Protein AF-0000000076550166 (afdb_homodimer)

InterPro domains:
  IPR023393 START-like domain superfamily [G3DSA:3.30.530.20] (4-178)

Foldseek 3Di:
DKDKDKDKDWDLDALQVVQLCVQAVVCVQVVDDVQFVKDWPDKDADDPDDDPPPCVVCPGRGRAAFIKTKMWTHPDGPDPDIWIWMWGWHDDDRSAKIKIWTPDTQFPTKIKMKGKDWDWDADPVRDIGITIMIMIMIMTHHGDDPSNVVVVVVVVVVVVVVVVVVVVVVCVVCVVVDD/DKDKDKDKDWDLDALQVVQLCVQAVVCVQVVDDVQFVKDWDDKDADDDDDDPPPCVVCPGRGRAAFIKTKMWTHPDGPDPDIWIWMWGWHDDDRSAKIKIWTPDTQFPTKIKMKGKDWDWDADPVRDIGITIMIMIMIITHHGDDPSNVVVVVVVVVVVVVVVVVVVVVVCVVCVVVDD

Sequence (358 aa):
MRHTFTTEQWLPYPVHLVFAFFANPENLPHLMPRWQQAHIEQASLTTPTPRPAGTSALRTIAADLGSRITISFRPFPYSPIRIPWEAEITDFVWSDHFTDLQIRGPFAYWLHRHSVQPATRPDNAGRATHGTLLCDEVIYESPLGKLGELARYLFINRQLRNTFAYRQTQASKLLPFIPMRHTFTTEQWLPYPVHLVFAFFANPENLPHLMPRWQQAHIEQASLTTPTPRPAGTSALRTIAADLGSRITISFRPFPYSPIRIPWEAEITDFVWSDHFTDLQIRGPFAYWLHRHSVQPATRPDNAGRATHGTLLCDEVIYESPLGKLGELARYLFINRQLRNTFAYRQTQASKLLPFIP

Secondary structure (DSSP, 8-state):
-EEEEEEEEEESS-HHHHHHHHH-GGGHHHHS-GGG--EEEEEE----SPPPTT-TT-------TT-EEEEEE-SSTT-S--EEEEEEEEEEETTTEEEEEEEESSSSEEEEEEEEEEEEEE-TTS-EEEEEEEEEEEEEE---HHHHHHHHHHHHHHHHHHHHHHHHHHHHHHGGG--/-EEEEEEEEEESS-HHHHHHHHH-GGGHHHHS-GGG--EEEEEE----SPPPTT-TT-------TT-EEEEEE-SSTT-S--EEEEEEEEEEETTTEEEEEEEESSSSEEEEEEEEEEEEEE-TTS-EEEEEEEEEEEEEE---HHHHHHHHHHHHHHHHHHHHHHHHHHHHHHGGG--

Radius of gyration: 27.54 Å; Cα contacts (8 Å, |Δi|>4): 739; chains: 2; bounding box: 39×84×62 Å

Structure (mmCIF, N/CA/C/O backbone):
data_AF-0000000076550166-model_v1
#
loop_
_entity.id
_entity.type
_entity.pdbx_description
1 polymer 'Ligand-binding SRPBCC domain-containing protein'
#
loop_
_atom_site.group_PDB
_atom_site.id
_atom_site.type_symbol
_atom_site.label_atom_id
_atom_site.label_alt_id
_atom_site.label_comp_id
_atom_site.label_asym_id
_atom_site.label_entity_id
_atom_site.label_seq_id
_atom_site.pdbx_PDB_ins_code
_atom_site.Cartn_x
_atom_site.Cartn_y
_atom_site.Cartn_z
_atom_site.occupancy
_atom_site.B_iso_or_equiv
_atom_site.auth_seq_id
_atom_site.auth_comp_id
_atom_site.auth_asym_id
_atom_site.auth_atom_id
_atom_site.pdbx_PDB_model_num
ATOM 1 N N . MET A 1 1 ? -7.383 -14.375 9.117 1 81.12 1 MET A N 1
ATOM 2 C CA . MET A 1 1 ? -8.383 -14.641 8.086 1 81.12 1 MET A CA 1
ATOM 3 C C . MET A 1 1 ? -7.719 -14.891 6.738 1 81.12 1 MET A C 1
ATOM 5 O O . MET A 1 1 ? -6.719 -14.25 6.406 1 81.12 1 MET A O 1
ATOM 9 N N . ARG A 1 2 ? -8.25 -15.969 6 1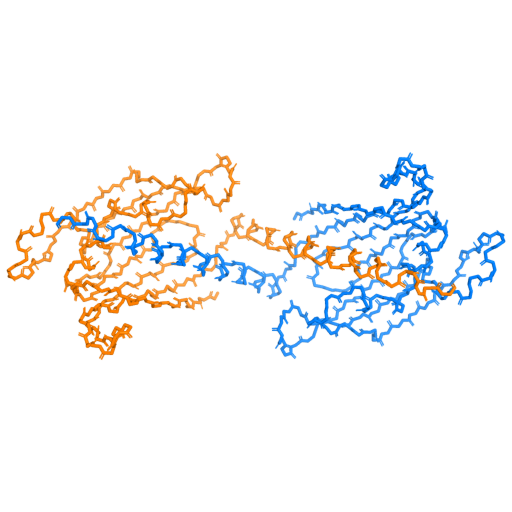 90.5 2 ARG A N 1
ATOM 10 C CA . ARG A 1 2 ? -7.688 -16.281 4.691 1 90.5 2 ARG A CA 1
ATOM 11 C C . ARG A 1 2 ? -8.391 -15.492 3.59 1 90.5 2 ARG A C 1
ATOM 13 O O . ARG A 1 2 ? -9.609 -15.281 3.654 1 90.5 2 ARG A O 1
ATOM 20 N N . HIS A 1 3 ? -7.668 -15.102 2.652 1 92.19 3 HIS A N 1
ATOM 21 C CA . HIS A 1 3 ? -8.156 -14.383 1.48 1 92.19 3 HIS A CA 1
ATOM 22 C C . HIS A 1 3 ? -7.805 -15.117 0.194 1 92.19 3 HIS A C 1
ATOM 24 O O . HIS A 1 3 ? -6.914 -15.977 0.187 1 92.19 3 HIS A O 1
ATOM 30 N N . THR A 1 4 ? -8.57 -14.836 -0.819 1 94.94 4 THR A N 1
ATOM 31 C CA . THR A 1 4 ? -8.297 -15.438 -2.119 1 94.94 4 THR A CA 1
ATOM 32 C C . THR A 1 4 ? -7.996 -14.367 -3.162 1 94.94 4 THR A C 1
ATOM 34 O O . THR A 1 4 ? -8.695 -13.359 -3.24 1 94.94 4 THR A O 1
ATOM 37 N N . PHE A 1 5 ? -6.91 -14.523 -3.859 1 94.69 5 PHE A N 1
ATOM 38 C CA . PHE A 1 5 ? -6.539 -13.703 -5.008 1 94.69 5 PHE A CA 1
ATOM 39 C C . PHE A 1 5 ? -6.543 -14.531 -6.289 1 94.69 5 PHE A C 1
ATOM 41 O O . PHE A 1 5 ? -5.965 -15.617 -6.332 1 94.69 5 PHE A O 1
ATOM 48 N N . THR A 1 6 ? -7.273 -14.078 -7.367 1 96.94 6 THR A N 1
ATOM 49 C CA . THR A 1 6 ? -7.324 -14.805 -8.633 1 96.94 6 THR A CA 1
ATOM 50 C C . THR A 1 6 ? -6.977 -13.875 -9.797 1 96.94 6 THR A C 1
ATOM 52 O O . THR A 1 6 ? -7.316 -12.695 -9.773 1 96.94 6 THR A O 1
ATOM 55 N N . THR A 1 7 ? -6.301 -14.414 -10.797 1 96.06 7 THR A N 1
ATOM 56 C CA . THR A 1 7 ? -6.012 -13.719 -12.047 1 96.06 7 THR A CA 1
ATOM 57 C C . THR A 1 7 ? -5.906 -14.703 -13.203 1 96.06 7 THR A C 1
ATOM 59 O O . THR A 1 7 ? -5.668 -15.891 -12.992 1 96.06 7 THR A O 1
ATOM 62 N N . GLU A 1 8 ? -6.168 -14.172 -14.375 1 97.31 8 GLU A N 1
ATOM 63 C CA . GLU A 1 8 ? -6.109 -15 -15.578 1 97.31 8 GLU A CA 1
ATOM 64 C C . GLU A 1 8 ? -5.336 -14.297 -16.688 1 97.31 8 GLU A C 1
ATOM 66 O O . GLU A 1 8 ? -5.27 -13.07 -16.734 1 97.31 8 GLU A O 1
ATOM 71 N N . GLN A 1 9 ? -4.785 -15.156 -17.516 1 96.62 9 GLN A N 1
ATOM 72 C CA . GLN A 1 9 ? -4.059 -14.672 -18.672 1 96.62 9 GLN A CA 1
ATOM 73 C C . GLN A 1 9 ? -4.238 -15.617 -19.859 1 96.62 9 GLN A C 1
ATOM 75 O O . GLN A 1 9 ? -4.086 -16.828 -19.719 1 96.62 9 GLN A O 1
ATOM 80 N N . TRP A 1 10 ? -4.605 -15.023 -20.984 1 95.5 10 TRP A N 1
ATOM 81 C CA . TRP A 1 10 ? -4.637 -15.805 -22.219 1 95.5 10 TRP A CA 1
ATOM 82 C C . TRP A 1 10 ? -3.305 -15.719 -22.953 1 95.5 10 TRP A C 1
ATOM 84 O O . TRP A 1 10 ? -2.746 -14.625 -23.109 1 95.5 10 TRP A O 1
ATOM 94 N N . LEU A 1 11 ? -2.779 -16.844 -23.328 1 95.25 11 LEU A N 1
ATOM 95 C CA . LEU A 1 11 ? -1.511 -16.953 -24.047 1 95.25 11 LEU A CA 1
ATOM 96 C C . LEU A 1 11 ? -1.686 -17.703 -25.344 1 95.25 11 LEU A C 1
ATOM 98 O O . LEU A 1 11 ? -2.307 -18.766 -25.375 1 95.25 11 LEU A O 1
ATOM 102 N N . PRO A 1 12 ? -1.11 -17.234 -26.453 1 92.81 12 PRO A N 1
ATOM 103 C CA . PRO A 1 12 ? -1.27 -17.875 -27.75 1 92.81 12 PRO A CA 1
ATOM 104 C C . PRO A 1 12 ? -0.313 -19.047 -27.953 1 92.81 12 PRO A C 1
ATOM 106 O O . PRO A 1 12 ? 0.393 -19.094 -28.969 1 92.81 12 PRO A O 1
ATOM 109 N N . TYR A 1 13 ? -0.247 -19.938 -27.031 1 93.12 13 TYR A N 1
ATOM 110 C CA . TYR A 1 13 ? 0.588 -21.141 -27.062 1 93.12 13 TYR A CA 1
ATOM 111 C C . TYR A 1 13 ? -0.188 -22.359 -26.594 1 93.12 13 TYR A C 1
ATOM 113 O O . TYR A 1 13 ? -1.148 -22.234 -25.828 1 93.12 13 TYR A O 1
ATOM 121 N N . PRO A 1 14 ? 0.234 -23.547 -27.031 1 92.56 14 PRO A N 1
ATOM 122 C CA . PRO A 1 14 ? -0.46 -24.766 -26.625 1 92.56 14 PRO A CA 1
ATOM 123 C C . PRO A 1 14 ? -0.374 -25.016 -25.109 1 92.56 14 PRO A C 1
ATOM 125 O O . PRO A 1 14 ? 0.614 -24.641 -24.484 1 92.56 14 PRO A O 1
ATOM 128 N N . VAL A 1 15 ? -1.363 -25.719 -24.562 1 94.25 15 VAL A N 1
ATOM 129 C CA . VAL A 1 15 ? -1.522 -25.969 -23.125 1 94.25 15 VAL A CA 1
ATOM 130 C C . VAL A 1 15 ? -0.27 -26.641 -22.578 1 94.25 15 VAL A C 1
ATOM 132 O O . VAL A 1 15 ? 0.238 -26.266 -21.516 1 94.25 15 VAL A O 1
ATOM 135 N N . HIS A 1 16 ? 0.237 -27.641 -23.344 1 90.38 16 HIS A N 1
ATOM 136 C CA . HIS A 1 16 ? 1.36 -28.406 -22.812 1 90.38 16 HIS A CA 1
ATOM 137 C C . HIS A 1 16 ? 2.609 -27.547 -22.688 1 90.38 16 HIS A C 1
ATOM 139 O O . HIS A 1 16 ? 3.4 -27.734 -21.766 1 90.38 16 HIS A O 1
ATOM 145 N N . LEU A 1 17 ? 2.787 -26.578 -23.531 1 89.38 17 LEU A N 1
ATOM 146 C CA . LEU A 1 17 ? 3.955 -25.703 -23.484 1 89.38 17 LEU A CA 1
ATOM 147 C C . LEU A 1 17 ? 3.842 -24.719 -22.328 1 89.38 17 LEU A C 1
ATOM 149 O O . LEU A 1 17 ? 4.812 -24.484 -21.609 1 89.38 17 LEU A O 1
ATOM 153 N N . VAL A 1 18 ? 2.652 -24.141 -22.203 1 93.44 18 VAL A N 1
ATOM 154 C CA . VAL A 1 18 ? 2.426 -23.188 -21.125 1 93.44 18 VAL A CA 1
ATOM 155 C C . VAL A 1 18 ? 2.602 -23.875 -19.781 1 93.44 18 VAL A C 1
ATOM 157 O O . VAL A 1 18 ? 3.273 -23.344 -18.891 1 93.44 18 VAL A O 1
ATOM 160 N N . PHE A 1 19 ? 2.025 -25.031 -19.688 1 93.44 19 PHE A N 1
ATOM 161 C CA . PHE A 1 19 ? 2.125 -25.797 -18.453 1 93.44 19 PHE A CA 1
ATOM 162 C C . PHE A 1 19 ? 3.582 -26.109 -18.125 1 93.44 19 PHE A C 1
ATOM 164 O O . PHE A 1 19 ? 4.027 -25.875 -16.984 1 93.44 19 PHE A O 1
ATOM 171 N N . ALA A 1 20 ? 4.297 -26.578 -19.094 1 90.12 20 ALA A N 1
ATOM 172 C CA . ALA A 1 20 ? 5.691 -26.953 -18.891 1 90.12 20 ALA A CA 1
ATOM 173 C C . ALA A 1 20 ? 6.531 -25.75 -18.484 1 90.12 20 ALA A C 1
ATOM 175 O O . ALA A 1 20 ? 7.434 -25.859 -17.656 1 90.12 20 ALA A O 1
ATOM 176 N N . PHE A 1 21 ? 6.281 -24.656 -19.062 1 91.94 21 PHE A N 1
ATOM 177 C CA . PHE A 1 21 ? 7.004 -23.422 -18.75 1 91.94 21 PHE A CA 1
ATOM 178 C C . PHE A 1 21 ? 6.855 -23.078 -17.281 1 91.94 21 PHE A C 1
ATOM 180 O O . PHE A 1 21 ? 7.852 -22.844 -16.594 1 91.94 21 PHE A O 1
ATOM 187 N N . PHE A 1 22 ? 5.637 -23.125 -16.766 1 93.62 22 PHE A N 1
ATOM 188 C CA . PHE A 1 22 ? 5.371 -22.703 -15.406 1 93.62 22 PHE A CA 1
ATOM 189 C C . PHE A 1 22 ? 5.754 -23.797 -14.414 1 93.62 22 PHE A C 1
ATOM 191 O O . PHE A 1 22 ? 6.055 -23.516 -13.25 1 93.62 22 PHE A O 1
ATOM 198 N N . ALA A 1 23 ? 5.734 -25.016 -14.875 1 92.12 23 ALA A N 1
ATOM 199 C CA . ALA A 1 23 ? 6.082 -26.141 -14.008 1 92.12 23 ALA A CA 1
ATOM 200 C C . ALA A 1 23 ? 7.594 -26.25 -13.844 1 92.12 23 ALA A C 1
ATOM 202 O O . ALA A 1 23 ? 8.078 -27.016 -13.008 1 92.12 23 ALA A O 1
ATOM 203 N N . ASN A 1 24 ? 8.305 -25.562 -14.648 1 89.44 24 ASN A N 1
ATOM 204 C CA . ASN A 1 24 ? 9.766 -25.547 -14.555 1 89.44 24 ASN A CA 1
ATOM 205 C C . ASN A 1 24 ? 10.25 -24.531 -13.523 1 89.44 24 ASN A C 1
ATOM 207 O O . ASN A 1 24 ? 10.164 -23.328 -13.75 1 89.44 24 ASN A O 1
ATOM 211 N N . PRO A 1 25 ? 10.797 -24.984 -12.383 1 89.94 25 PRO A N 1
ATOM 212 C CA . PRO A 1 25 ? 11.188 -24.062 -11.32 1 89.94 25 PRO A CA 1
ATOM 213 C C . PRO A 1 25 ? 12.305 -23.109 -11.75 1 89.94 25 PRO A C 1
ATOM 215 O O . PRO A 1 25 ? 12.453 -22.031 -11.164 1 89.94 25 PRO A O 1
ATOM 218 N N . GLU A 1 26 ? 13.008 -23.422 -12.773 1 88.06 26 GLU A N 1
ATOM 219 C CA . GLU A 1 26 ? 14.102 -22.578 -13.234 1 88.06 26 GLU A CA 1
ATOM 220 C C . GLU A 1 26 ? 13.578 -21.25 -13.797 1 88.06 26 GLU A C 1
ATOM 222 O O . GLU A 1 26 ? 14.312 -20.266 -13.883 1 88.06 26 GLU A O 1
ATOM 227 N N . ASN A 1 27 ? 12.336 -21.281 -14.18 1 91 27 ASN A N 1
ATOM 228 C CA . ASN A 1 27 ? 11.75 -20.078 -14.766 1 91 27 ASN A CA 1
ATOM 229 C C . ASN A 1 27 ? 11.227 -19.125 -13.695 1 91 27 ASN A C 1
ATOM 231 O O . ASN A 1 27 ? 10.945 -17.953 -13.977 1 91 27 ASN A O 1
ATOM 235 N N . LEU A 1 28 ? 11.133 -19.547 -12.453 1 91 28 LEU A N 1
ATOM 236 C CA . LEU A 1 28 ? 10.5 -18.781 -11.375 1 91 28 LEU A CA 1
ATOM 237 C C . LEU A 1 28 ? 11.211 -17.453 -11.156 1 91 28 LEU A C 1
ATOM 239 O O . LEU A 1 28 ? 10.578 -16.406 -11.133 1 91 28 LEU A O 1
ATOM 243 N N . PRO A 1 29 ? 12.57 -17.422 -11.047 1 90.81 29 PRO A N 1
ATOM 244 C CA . PRO A 1 29 ? 13.234 -16.141 -10.812 1 90.81 29 PRO A CA 1
ATOM 245 C C . PRO A 1 29 ? 12.977 -15.125 -11.922 1 90.81 29 PRO A C 1
ATOM 247 O O . PRO A 1 29 ? 12.891 -13.922 -11.656 1 90.81 29 PRO A O 1
ATOM 250 N N . HIS A 1 30 ? 12.773 -15.617 -13.156 1 91.06 30 HIS A N 1
ATOM 251 C CA . HIS A 1 30 ? 12.57 -14.742 -14.305 1 91.06 30 HIS A CA 1
ATOM 252 C C . HIS A 1 30 ? 11.156 -14.172 -14.312 1 91.06 30 HIS A C 1
ATOM 254 O O . HIS A 1 30 ? 10.883 -13.18 -14.992 1 91.06 30 HIS A O 1
ATOM 260 N N . LEU A 1 31 ? 10.297 -14.82 -13.578 1 93.19 31 LEU A N 1
ATOM 261 C CA . LEU A 1 31 ? 8.891 -14.422 -13.555 1 93.19 31 LEU A CA 1
ATOM 262 C C . LEU A 1 31 ? 8.609 -13.484 -12.383 1 93.19 31 LEU A C 1
ATOM 264 O O . LEU A 1 31 ? 7.496 -12.984 -12.227 1 93.19 31 LEU A O 1
ATOM 268 N N . MET A 1 32 ? 9.594 -13.203 -11.492 1 92.12 32 MET A N 1
ATOM 269 C CA . MET A 1 32 ? 9.484 -12.297 -10.344 1 92.12 32 MET A CA 1
ATOM 270 C C . MET A 1 32 ? 10.148 -10.961 -10.648 1 92.12 32 MET A C 1
ATOM 272 O O . MET A 1 32 ? 11.102 -10.891 -11.422 1 92.12 32 MET A O 1
ATOM 276 N N . PRO A 1 33 ? 9.617 -9.914 -10.055 1 90.38 33 PRO A N 1
ATOM 277 C CA . PRO A 1 33 ? 10.242 -8.617 -10.305 1 90.38 33 PRO A CA 1
ATOM 278 C C . PRO A 1 33 ? 11.742 -8.625 -10.039 1 90.38 33 PRO A C 1
ATOM 280 O O . PRO A 1 33 ? 12.195 -9.203 -9.047 1 90.38 33 PRO A O 1
ATOM 283 N N . ARG A 1 34 ? 12.445 -7.844 -10.898 1 89.44 34 ARG A N 1
ATOM 284 C CA . ARG A 1 34 ? 13.906 -7.867 -10.852 1 89.44 34 ARG A CA 1
ATOM 285 C C . ARG A 1 34 ? 14.422 -7.32 -9.523 1 89.44 34 ARG A C 1
ATOM 287 O O . ARG A 1 34 ? 15.422 -7.805 -8.992 1 89.44 34 ARG A O 1
ATOM 294 N N . TRP A 1 35 ? 13.773 -6.344 -9.039 1 88.94 35 TRP A N 1
ATOM 295 C CA . TRP A 1 35 ? 14.242 -5.707 -7.809 1 88.94 35 TRP A CA 1
ATOM 296 C C . TRP A 1 35 ? 14.203 -6.688 -6.641 1 88.94 35 TRP A C 1
ATOM 298 O O . TRP A 1 35 ? 14.891 -6.492 -5.637 1 88.94 35 TRP A O 1
ATOM 308 N N . GLN A 1 36 ? 13.438 -7.738 -6.695 1 91.75 36 GLN A N 1
ATOM 309 C CA . GLN A 1 36 ? 13.375 -8.734 -5.629 1 91.75 36 GLN A CA 1
ATOM 310 C C . GLN A 1 36 ? 14.609 -9.625 -5.629 1 91.75 36 GLN A C 1
ATOM 312 O O . GLN A 1 36 ? 14.914 -10.281 -4.629 1 91.75 36 GLN A O 1
ATOM 317 N N . GLN A 1 37 ? 15.32 -9.742 -6.812 1 93.75 37 GLN A N 1
ATOM 318 C CA . GLN A 1 37 ? 16.547 -10.531 -6.941 1 93.75 37 GLN A CA 1
ATOM 319 C C . GLN A 1 37 ? 16.344 -11.953 -6.43 1 93.75 37 GLN A C 1
ATOM 321 O O . GLN A 1 37 ? 17.125 -12.438 -5.605 1 93.75 37 GLN A O 1
ATOM 326 N N . ALA A 1 38 ? 15.305 -12.617 -6.898 1 94 38 ALA A N 1
ATOM 327 C CA . ALA A 1 38 ? 14.984 -13.977 -6.465 1 94 38 ALA A CA 1
ATOM 328 C C . ALA A 1 38 ? 16.062 -14.961 -6.902 1 94 38 ALA A C 1
ATOM 330 O O . ALA A 1 38 ? 16.578 -14.875 -8.016 1 94 38 ALA A O 1
ATOM 331 N N . HIS A 1 39 ? 16.406 -15.852 -6.027 1 94.56 39 HIS A N 1
ATOM 332 C CA . HIS A 1 39 ? 17.406 -16.891 -6.246 1 94.56 39 HIS A CA 1
ATOM 333 C C . HIS A 1 39 ? 16.922 -18.25 -5.727 1 94.56 39 HIS A C 1
ATOM 335 O O . HIS A 1 39 ? 16.344 -18.328 -4.641 1 94.56 39 HIS A O 1
ATOM 341 N N . ILE A 1 40 ? 17.125 -19.281 -6.539 1 94.38 40 ILE A N 1
ATOM 342 C CA . ILE A 1 40 ? 16.812 -20.625 -6.062 1 94.38 40 ILE A CA 1
ATOM 343 C C . ILE A 1 40 ? 17.922 -21.109 -5.137 1 94.38 40 ILE A C 1
ATOM 345 O O . ILE A 1 40 ? 19.078 -21.266 -5.562 1 94.38 40 ILE A O 1
ATOM 349 N N . GLU A 1 41 ? 17.625 -21.312 -3.961 1 94.81 41 GLU A N 1
ATOM 350 C CA . GLU A 1 41 ? 18.609 -21.734 -2.975 1 94.81 41 GLU A CA 1
ATOM 351 C C . GLU A 1 41 ? 18.734 -23.266 -2.949 1 94.81 41 GLU A C 1
ATOM 353 O O . GLU A 1 41 ? 19.844 -23.797 -2.846 1 94.81 41 GLU A O 1
ATOM 358 N N . GLN A 1 42 ? 17.625 -23.859 -2.957 1 92.69 42 GLN A N 1
ATOM 359 C CA . GLN A 1 42 ? 17.562 -25.312 -2.92 1 92.69 42 GLN A CA 1
ATOM 360 C C . GLN A 1 42 ? 16.375 -25.828 -3.721 1 92.69 42 GLN A C 1
ATOM 362 O O . GLN A 1 42 ? 15.305 -25.219 -3.725 1 92.69 42 GLN A O 1
ATOM 367 N N . ALA A 1 43 ? 16.594 -26.984 -4.422 1 91.44 43 ALA A N 1
ATOM 368 C CA . ALA A 1 43 ? 15.508 -27.641 -5.152 1 91.44 43 ALA A CA 1
ATOM 369 C C . ALA A 1 43 ? 15.625 -29.172 -5.039 1 91.44 43 ALA A C 1
ATOM 371 O O . ALA A 1 43 ? 16.688 -29.734 -5.328 1 91.44 43 ALA A O 1
ATOM 372 N N . SER A 1 44 ? 14.633 -29.719 -4.488 1 91.38 44 SER A N 1
ATOM 373 C CA . SER A 1 44 ? 14.453 -31.156 -4.504 1 91.38 44 SER A CA 1
ATOM 374 C C . SER A 1 44 ? 13.328 -31.562 -5.441 1 91.38 44 SER A C 1
ATOM 376 O O . SER A 1 44 ? 12.148 -31.422 -5.109 1 91.38 44 SER A O 1
ATOM 378 N N . LEU A 1 45 ? 13.742 -32.094 -6.574 1 88.62 45 LEU A N 1
ATOM 379 C CA . LEU A 1 45 ? 12.758 -32.344 -7.617 1 88.62 45 LEU A CA 1
ATOM 380 C C . LEU A 1 45 ? 12.383 -33.812 -7.664 1 88.62 45 LEU A C 1
ATOM 382 O O . LEU A 1 45 ? 13.25 -34.688 -7.535 1 88.62 45 LEU A O 1
ATOM 386 N N . THR A 1 46 ? 11.125 -34.031 -7.68 1 84 46 THR A N 1
ATOM 387 C CA . THR A 1 46 ? 10.578 -35.375 -7.898 1 84 46 THR A CA 1
ATOM 388 C C . THR A 1 46 ? 9.734 -35.406 -9.172 1 84 46 THR A C 1
ATOM 390 O O . THR A 1 46 ? 9.141 -34.406 -9.562 1 84 46 THR A O 1
ATOM 393 N N . THR A 1 47 ? 9.812 -36.469 -9.914 1 78.75 47 THR A N 1
ATOM 394 C CA . THR A 1 47 ? 9.047 -36.562 -11.141 1 78.75 47 THR A CA 1
ATOM 395 C C . THR A 1 47 ? 8.242 -37.875 -11.172 1 78.75 47 THR A C 1
ATOM 397 O O . THR A 1 47 ? 8.43 -38.719 -12.055 1 78.75 47 THR A O 1
ATOM 400 N N . PRO A 1 48 ? 7.281 -38 -10.32 1 72.5 48 PRO A N 1
ATOM 401 C CA . PRO A 1 48 ? 6.559 -39.25 -10.234 1 72.5 48 PRO A CA 1
ATOM 402 C C . PRO A 1 48 ? 5.453 -39.375 -11.281 1 72.5 48 PRO A C 1
ATOM 404 O O . PRO A 1 48 ? 4.996 -40.5 -11.57 1 72.5 48 PRO A O 1
ATOM 407 N N . THR A 1 49 ? 4.906 -38.312 -11.734 1 75.31 49 THR A N 1
ATOM 408 C CA . THR A 1 49 ? 3.758 -38.344 -12.633 1 75.31 49 THR A CA 1
ATOM 409 C C . THR A 1 49 ? 4.203 -38.625 -14.07 1 75.31 49 THR A C 1
ATOM 411 O O . THR A 1 49 ? 5.062 -37.938 -14.602 1 75.31 49 THR A O 1
ATOM 414 N N . PRO A 1 50 ? 3.715 -39.719 -14.602 1 74.06 50 PRO A N 1
ATOM 415 C CA . PRO A 1 50 ? 4.098 -40.031 -15.977 1 74.06 50 PRO A CA 1
ATOM 416 C C . PRO A 1 50 ? 3.691 -38.938 -16.953 1 74.06 50 PRO A C 1
ATOM 418 O O . PRO A 1 50 ? 2.615 -38.344 -16.828 1 74.06 50 PRO A O 1
ATOM 421 N N . ARG A 1 51 ? 4.609 -38.562 -17.812 1 73.06 51 ARG A N 1
ATOM 422 C CA . ARG A 1 51 ? 4.324 -37.562 -18.828 1 73.06 51 ARG A CA 1
ATOM 423 C C . ARG A 1 51 ? 3.375 -38.125 -19.891 1 73.06 51 ARG A C 1
ATOM 425 O O . ARG A 1 51 ? 3.449 -39.312 -20.234 1 73.06 51 ARG A O 1
ATOM 432 N N . PRO A 1 52 ? 2.369 -37.25 -20.234 1 69.31 52 PRO A N 1
ATOM 433 C CA . PRO A 1 52 ? 1.493 -37.75 -21.297 1 69.31 52 PRO A CA 1
ATOM 434 C C . PRO A 1 52 ? 2.264 -38.156 -22.547 1 69.31 52 PRO A C 1
ATOM 436 O O . PRO A 1 52 ? 3.338 -37.625 -22.828 1 69.31 52 PRO A O 1
ATOM 439 N N . ALA A 1 53 ? 1.772 -39.25 -23.172 1 63.81 53 ALA A N 1
ATOM 440 C CA . ALA A 1 53 ? 2.361 -39.75 -24.406 1 63.81 53 ALA A CA 1
ATOM 441 C C . ALA A 1 53 ? 2.518 -38.656 -25.453 1 63.81 53 ALA A C 1
ATOM 443 O O . ALA A 1 53 ? 1.639 -37.781 -25.594 1 63.81 53 ALA A O 1
ATOM 444 N N . GLY A 1 54 ? 3.621 -38.5 -26.141 1 58.69 54 GLY A N 1
ATOM 445 C CA . GLY A 1 54 ? 3.826 -37.531 -27.219 1 58.69 54 GLY A CA 1
ATOM 446 C C . GLY A 1 54 ? 4.516 -36.281 -26.766 1 58.69 54 GLY A C 1
ATOM 447 O O . GLY A 1 54 ? 4.719 -35.344 -27.562 1 58.69 54 GLY A O 1
ATOM 448 N N . THR A 1 55 ? 4.676 -36.156 -25.469 1 59.75 55 THR A N 1
ATOM 449 C CA . THR A 1 55 ? 5.281 -34.906 -24.984 1 59.75 55 THR A CA 1
ATOM 450 C C . THR A 1 55 ? 6.754 -35.125 -24.656 1 59.75 55 THR A C 1
ATOM 452 O O . THR A 1 55 ? 7.352 -34.344 -23.922 1 59.75 55 THR A O 1
ATOM 455 N N . SER A 1 56 ? 7.293 -36.344 -24.953 1 54.34 56 SER A N 1
ATOM 456 C CA . SER A 1 56 ? 8.672 -36.719 -24.672 1 54.34 56 SER A CA 1
ATOM 457 C C . SER A 1 56 ? 9.656 -35.656 -25.094 1 54.34 56 SER A C 1
ATOM 459 O O . SER A 1 56 ? 10.766 -35.562 -24.578 1 54.34 56 SER A O 1
ATOM 461 N N . ALA A 1 57 ? 9.289 -35.031 -26.047 1 50.69 57 ALA A N 1
ATOM 462 C CA . ALA A 1 57 ? 10.203 -34.031 -26.625 1 50.69 57 ALA A CA 1
ATOM 463 C C . ALA A 1 57 ? 10.445 -32.875 -25.656 1 50.69 57 ALA A C 1
ATOM 465 O O . ALA A 1 57 ? 11.352 -32.062 -25.859 1 50.69 57 ALA A O 1
ATOM 466 N N . LEU A 1 58 ? 9.547 -32.844 -24.609 1 54.91 58 LEU A N 1
ATOM 467 C CA . LEU A 1 58 ? 9.711 -31.703 -23.719 1 54.91 58 LEU A CA 1
ATOM 468 C C . LEU A 1 58 ? 10.719 -32.031 -22.625 1 54.91 58 LEU A C 1
ATOM 470 O O . LEU A 1 58 ? 10.461 -32.844 -21.75 1 54.91 58 LEU A O 1
ATOM 474 N N . ARG A 1 59 ? 12.047 -32.062 -22.938 1 54.81 59 ARG A N 1
ATOM 475 C CA . ARG A 1 59 ? 13.156 -32.25 -22.016 1 54.81 59 ARG A CA 1
ATOM 476 C C . ARG A 1 59 ? 13.117 -31.219 -20.891 1 54.81 59 ARG A C 1
ATOM 478 O O . ARG A 1 59 ? 14.164 -30.781 -20.422 1 54.81 59 ARG A O 1
ATOM 485 N N . THR A 1 60 ? 11.773 -30.875 -20.484 1 61.75 60 THR A N 1
ATOM 486 C CA . THR A 1 60 ? 11.766 -29.766 -19.531 1 61.75 60 THR A CA 1
ATOM 487 C C . THR A 1 60 ? 11.68 -30.297 -18.094 1 61.75 60 THR A C 1
ATOM 489 O O . THR A 1 60 ? 10.93 -31.25 -17.828 1 61.75 60 THR A O 1
ATOM 492 N N . ILE A 1 61 ? 12.617 -29.844 -17.281 1 71.31 61 ILE A N 1
ATOM 493 C CA . ILE A 1 61 ? 12.555 -30.109 -15.852 1 71.31 61 ILE A CA 1
ATOM 494 C C . ILE A 1 61 ? 11.258 -29.531 -15.281 1 71.31 61 ILE A C 1
ATOM 496 O O . ILE A 1 61 ? 10.914 -28.375 -15.562 1 71.31 61 ILE A O 1
ATOM 500 N N . ALA A 1 62 ? 10.336 -30.484 -14.852 1 75.5 62 ALA A N 1
ATOM 501 C CA . ALA A 1 62 ? 9.125 -30.062 -14.164 1 75.5 62 ALA A CA 1
ATOM 502 C C . ALA A 1 62 ? 9.148 -30.469 -12.695 1 75.5 62 ALA A C 1
ATOM 504 O O . ALA A 1 62 ? 9.602 -31.562 -12.359 1 75.5 62 ALA A O 1
ATOM 505 N N . ALA A 1 63 ? 8.797 -29.484 -11.867 1 80.56 63 ALA A N 1
ATOM 506 C CA . ALA A 1 63 ? 8.586 -29.828 -10.461 1 80.56 63 ALA A CA 1
ATOM 507 C C . ALA A 1 63 ? 7.23 -30.5 -10.258 1 80.56 63 ALA A C 1
ATOM 509 O O . ALA A 1 63 ? 6.195 -29.828 -10.273 1 80.56 63 ALA A O 1
ATOM 510 N N . ASP A 1 64 ? 7.383 -31.797 -10.133 1 88.12 64 ASP A N 1
ATOM 511 C CA . ASP A 1 64 ? 6.168 -32.594 -10.016 1 88.12 64 ASP A CA 1
ATOM 512 C C . ASP A 1 64 ? 5.781 -32.812 -8.555 1 88.12 64 ASP A C 1
ATOM 514 O O . ASP A 1 64 ? 6.328 -32.156 -7.668 1 88.12 64 ASP A O 1
ATOM 518 N N . LEU A 1 65 ? 4.758 -33.594 -8.312 1 89.75 65 LEU A N 1
ATOM 519 C CA . LEU A 1 65 ? 4.219 -33.875 -6.988 1 89.75 65 LEU A CA 1
ATOM 520 C C . LEU A 1 65 ? 5.336 -34.219 -6.012 1 89.75 65 LEU A C 1
ATOM 522 O O . LEU A 1 65 ? 6.199 -35.031 -6.32 1 89.75 65 LEU A O 1
ATOM 526 N N . GLY A 1 66 ? 5.355 -33.469 -4.93 1 91.81 66 GLY A N 1
ATOM 527 C CA . GLY A 1 66 ? 6.316 -33.781 -3.883 1 91.81 66 GLY A CA 1
ATOM 528 C C . GLY A 1 66 ? 7.598 -32.969 -3.994 1 91.81 66 GLY A C 1
ATOM 529 O O . GLY A 1 66 ? 8.422 -32.969 -3.078 1 91.81 66 GLY A O 1
ATOM 530 N N . SER A 1 67 ? 7.816 -32.281 -5.141 1 93.38 67 SER A N 1
ATOM 531 C CA . SER A 1 67 ? 8.984 -31.438 -5.297 1 93.38 67 SER A CA 1
ATOM 532 C C . SER A 1 67 ? 8.961 -30.281 -4.305 1 93.38 67 SER A C 1
ATOM 534 O O . SER A 1 67 ? 7.887 -29.766 -3.975 1 93.38 67 SER A O 1
ATOM 536 N N . ARG A 1 68 ? 10.156 -29.953 -3.793 1 94.88 68 ARG A N 1
ATOM 537 C CA . ARG A 1 68 ? 10.328 -28.812 -2.895 1 94.88 68 ARG A CA 1
ATOM 538 C C . ARG A 1 68 ? 11.344 -27.812 -3.451 1 94.88 68 ARG A C 1
ATOM 540 O O . ARG A 1 68 ? 12.391 -28.219 -3.961 1 94.88 68 ARG A O 1
ATOM 547 N N . ILE A 1 69 ? 10.945 -26.578 -3.424 1 95.06 69 ILE A N 1
ATOM 548 C CA . ILE A 1 69 ? 11.82 -25.516 -3.914 1 95.06 69 ILE A CA 1
ATOM 549 C C . ILE A 1 69 ? 11.945 -24.422 -2.855 1 95.06 69 ILE A C 1
ATOM 551 O O . ILE A 1 69 ? 10.945 -24 -2.262 1 95.06 69 ILE A O 1
ATOM 555 N N . THR A 1 70 ? 13.141 -24.031 -2.549 1 96 70 THR A N 1
ATOM 556 C CA . THR A 1 70 ? 13.422 -22.906 -1.661 1 96 70 THR A CA 1
ATOM 557 C C . THR A 1 70 ? 14.07 -21.766 -2.43 1 96 70 THR A C 1
ATOM 559 O O . THR A 1 70 ? 15.125 -21.938 -3.043 1 96 70 THR A O 1
ATOM 562 N N . ILE A 1 71 ? 13.406 -20.656 -2.41 1 95.69 71 ILE A N 1
ATOM 563 C CA . ILE A 1 71 ? 13.992 -19.469 -3.014 1 95.69 71 ILE A CA 1
ATOM 564 C C . ILE A 1 71 ? 14.25 -18.422 -1.938 1 95.69 71 ILE A C 1
ATOM 566 O O . ILE A 1 71 ? 13.742 -18.531 -0.817 1 95.69 71 ILE A O 1
ATOM 570 N N . SER A 1 72 ? 15.086 -17.484 -2.229 1 95.81 72 SER A N 1
ATOM 571 C CA . SER A 1 72 ? 15.234 -16.266 -1.437 1 95.81 72 SER A CA 1
ATOM 572 C C . SER A 1 72 ? 15.008 -15.016 -2.285 1 95.81 72 SER A C 1
ATOM 574 O O . SER A 1 72 ? 15.258 -15.023 -3.492 1 95.81 72 SER A O 1
ATOM 576 N N . PHE A 1 73 ? 14.438 -13.938 -1.646 1 93.5 73 PHE A N 1
ATOM 577 C CA . PHE A 1 73 ? 14.133 -12.719 -2.377 1 93.5 73 PHE A CA 1
ATOM 578 C C . PHE A 1 73 ? 14.164 -11.508 -1.448 1 93.5 73 PHE A C 1
ATOM 580 O O . PHE A 1 73 ? 14.18 -11.656 -0.225 1 93.5 73 PHE A O 1
ATOM 587 N N . ARG A 1 74 ? 14.266 -10.336 -2.066 1 90.06 74 ARG A N 1
ATOM 588 C CA . ARG A 1 74 ? 14.148 -9.086 -1.315 1 90.06 74 ARG A CA 1
ATOM 589 C C . ARG A 1 74 ? 12.695 -8.625 -1.234 1 90.06 74 ARG A C 1
ATOM 591 O O . ARG A 1 74 ? 12.023 -8.508 -2.258 1 90.06 74 ARG A O 1
ATOM 598 N N . PRO A 1 75 ? 12.219 -8.391 -0.015 1 84.75 75 PRO A N 1
ATOM 599 C CA . PRO A 1 75 ? 10.797 -8.062 0.145 1 84.75 75 PRO A CA 1
ATOM 600 C C . PRO A 1 75 ? 10.461 -6.645 -0.318 1 84.75 75 PRO A C 1
ATOM 602 O O . PRO A 1 75 ? 9.297 -6.332 -0.571 1 84.75 75 PRO A O 1
ATOM 605 N N . PHE A 1 76 ? 11.391 -5.719 -0.384 1 80.75 76 PHE A N 1
ATOM 606 C CA . PHE A 1 76 ? 11.234 -4.352 -0.87 1 80.75 76 PHE A CA 1
ATOM 607 C C . PHE A 1 76 ? 12.492 -3.885 -1.597 1 80.75 76 PHE A C 1
ATOM 609 O O . PHE A 1 76 ? 13.555 -4.488 -1.457 1 80.75 76 PHE A O 1
ATOM 616 N N . PRO A 1 77 ? 12.242 -2.863 -2.398 1 82 77 PRO A N 1
ATOM 617 C CA . PRO A 1 77 ? 13.398 -2.4 -3.162 1 82 77 PRO A CA 1
ATOM 618 C C . PRO A 1 77 ? 14.578 -2.016 -2.27 1 82 77 PRO A C 1
ATOM 620 O O . PRO A 1 77 ? 14.398 -1.294 -1.285 1 82 77 PRO A O 1
ATOM 623 N N . TYR A 1 78 ? 15.758 -2.541 -2.504 1 83.81 78 TYR A N 1
ATOM 624 C CA . TYR A 1 78 ? 17.031 -2.234 -1.868 1 83.81 78 TYR A CA 1
ATOM 625 C C . TYR A 1 78 ? 17.078 -2.783 -0.447 1 83.81 78 TYR A C 1
ATOM 627 O O . TYR A 1 78 ? 17.906 -2.357 0.363 1 83.81 78 TYR A O 1
ATOM 635 N N . SER A 1 79 ? 16.219 -3.607 -0.13 1 85.25 79 SER A N 1
ATOM 636 C CA . SER A 1 79 ? 16.266 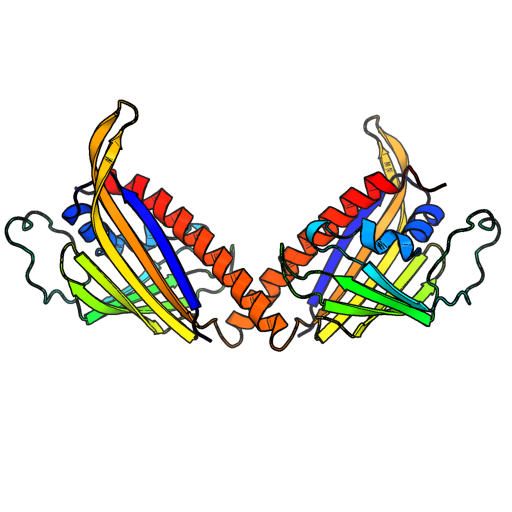-4.266 1.171 1 85.25 79 SER A CA 1
ATOM 637 C C . SER A 1 79 ? 17.609 -4.98 1.376 1 85.25 79 SER A C 1
ATOM 639 O O . SER A 1 79 ? 18.062 -5.703 0.494 1 85.25 79 SER A O 1
ATOM 641 N N . PRO A 1 80 ? 18.172 -4.707 2.57 1 87.31 80 PRO A N 1
ATOM 642 C CA . PRO A 1 80 ? 19.422 -5.41 2.859 1 87.31 80 PRO A CA 1
ATOM 643 C C . PRO A 1 80 ? 19.203 -6.875 3.236 1 87.31 80 PRO A C 1
ATOM 645 O O . PRO A 1 80 ? 20.156 -7.66 3.244 1 87.31 80 PRO A O 1
ATOM 648 N N . ILE A 1 81 ? 18.031 -7.211 3.582 1 87.38 81 ILE A N 1
ATOM 649 C CA . ILE A 1 81 ? 17.734 -8.57 4.031 1 87.38 81 ILE A CA 1
ATOM 650 C C . ILE A 1 81 ? 17 -9.336 2.939 1 87.38 81 ILE A C 1
ATOM 652 O O . ILE A 1 81 ? 16.25 -8.734 2.162 1 87.38 81 ILE A O 1
ATOM 656 N N . ARG A 1 82 ? 17.25 -10.633 2.869 1 91.75 82 ARG A N 1
ATOM 657 C CA . ARG A 1 82 ? 16.516 -11.547 2 1 91.75 82 ARG A CA 1
ATOM 658 C C . ARG A 1 82 ? 15.602 -12.461 2.811 1 91.75 82 ARG A C 1
ATOM 660 O O . ARG A 1 82 ? 15.945 -12.852 3.932 1 91.75 82 ARG A O 1
ATOM 667 N N . ILE A 1 83 ? 14.477 -12.82 2.277 1 91.56 83 ILE A N 1
ATOM 668 C CA . ILE A 1 83 ? 13.523 -13.68 2.957 1 91.56 83 ILE A CA 1
ATOM 669 C C . ILE A 1 83 ? 13.453 -15.039 2.252 1 91.56 83 ILE A C 1
ATOM 671 O O . ILE A 1 83 ? 13.25 -15.102 1.037 1 91.56 83 ILE A O 1
ATOM 675 N N . PRO A 1 84 ? 13.711 -16.031 3.033 1 94.44 84 PRO A N 1
ATOM 676 C CA . PRO A 1 84 ? 13.531 -17.359 2.443 1 94.44 84 PRO A CA 1
ATOM 677 C C . PRO A 1 84 ? 12.062 -17.719 2.244 1 94.44 84 PRO A C 1
ATOM 679 O O . PRO A 1 84 ? 11.211 -17.359 3.061 1 94.44 84 PRO A O 1
ATOM 682 N N . TRP A 1 85 ? 11.727 -18.453 1.193 1 95.31 85 TRP A N 1
ATOM 683 C CA . TRP A 1 85 ? 10.398 -18.953 0.865 1 95.31 85 TRP A CA 1
ATOM 684 C C . TRP A 1 85 ? 10.461 -20.391 0.344 1 95.31 85 TRP A C 1
ATOM 686 O O . TRP A 1 85 ? 10.969 -20.625 -0.753 1 95.31 85 TRP A O 1
ATOM 696 N N . GLU A 1 86 ? 9.969 -21.281 1.109 1 97.06 86 GLU A N 1
ATOM 697 C CA . GLU A 1 86 ? 9.961 -22.703 0.756 1 97.06 86 GLU A CA 1
ATOM 698 C C . GLU A 1 86 ? 8.547 -23.172 0.427 1 97.06 86 GLU A C 1
ATOM 700 O O . GLU A 1 86 ? 7.613 -22.953 1.202 1 97.06 86 GLU A O 1
ATOM 705 N N . ALA A 1 87 ? 8.422 -23.828 -0.72 1 96.94 87 ALA A N 1
ATOM 706 C CA . ALA A 1 87 ? 7.129 -24.359 -1.136 1 96.94 87 ALA A CA 1
ATOM 707 C C . ALA A 1 87 ? 7.246 -25.812 -1.581 1 96.94 87 ALA A C 1
ATOM 709 O O . ALA A 1 87 ? 8.32 -26.25 -1.998 1 96.94 87 ALA A O 1
ATOM 710 N N . GLU A 1 88 ? 6.184 -26.531 -1.393 1 97.31 88 GLU A N 1
ATOM 711 C CA . GLU A 1 88 ? 6.059 -27.906 -1.857 1 97.31 88 GLU A CA 1
ATOM 712 C C . GLU A 1 88 ? 4.918 -28.047 -2.859 1 97.31 88 GLU A C 1
ATOM 714 O O . GLU A 1 88 ? 3.84 -27.469 -2.666 1 97.31 88 GLU A O 1
ATOM 719 N N . ILE A 1 89 ? 5.211 -28.781 -3.957 1 96.69 89 ILE A N 1
ATOM 720 C CA . ILE A 1 89 ? 4.137 -29.094 -4.895 1 96.69 89 ILE A CA 1
ATOM 721 C C . ILE A 1 89 ? 3.238 -30.172 -4.301 1 96.69 89 ILE A C 1
ATOM 723 O O . ILE A 1 89 ? 3.686 -31.297 -4.062 1 96.69 89 ILE A O 1
ATOM 727 N N . THR A 1 90 ? 1.958 -29.906 -4.094 1 96.81 90 THR A N 1
ATOM 728 C CA . THR A 1 90 ? 1.075 -30.812 -3.369 1 96.81 90 THR A CA 1
ATOM 729 C C . THR A 1 90 ? 0.052 -31.438 -4.312 1 96.81 90 THR A C 1
ATOM 731 O O . THR A 1 90 ? -0.644 -32.406 -3.943 1 96.81 90 THR A O 1
ATOM 734 N N . ASP A 1 91 ? -0.106 -30.953 -5.441 1 95.94 91 ASP A N 1
ATOM 735 C CA . ASP A 1 91 ? -0.984 -31.438 -6.504 1 95.94 91 ASP A CA 1
ATOM 736 C C . ASP A 1 91 ? -0.371 -31.188 -7.879 1 95.94 91 ASP A C 1
ATOM 738 O O . ASP A 1 91 ? 0.25 -30.156 -8.109 1 95.94 91 ASP A O 1
ATOM 742 N N . PHE A 1 92 ? -0.521 -32.219 -8.703 1 94.56 92 PHE A N 1
ATOM 743 C CA . PHE A 1 92 ? 0.106 -32.094 -10.016 1 94.56 92 PHE A CA 1
ATOM 744 C C . PHE A 1 92 ? -0.597 -32.969 -11.031 1 94.56 92 PHE A C 1
ATOM 746 O O . PHE A 1 92 ? -0.639 -34.219 -10.867 1 94.56 92 PHE A O 1
ATOM 753 N N . VAL A 1 93 ? -1.172 -32.438 -12 1 93.31 93 VAL A N 1
ATOM 754 C CA . VAL A 1 93 ? -1.744 -33.125 -13.156 1 93.31 93 VAL A CA 1
ATOM 755 C C . VAL A 1 93 ? -1.231 -32.469 -14.445 1 93.31 93 VAL A C 1
ATOM 757 O O . VAL A 1 93 ? -1.572 -31.328 -14.758 1 93.31 93 VAL A O 1
ATOM 760 N N . TRP A 1 94 ? -0.423 -33.219 -15.211 1 91 94 TRP A N 1
ATOM 761 C CA . TRP A 1 94 ? 0.2 -32.719 -16.422 1 91 94 TRP A CA 1
ATOM 762 C C . TRP A 1 94 ? -0.83 -32.031 -17.312 1 91 94 TRP A C 1
ATOM 764 O O . TRP A 1 94 ? -1.918 -32.562 -17.547 1 91 94 TRP A O 1
ATOM 774 N N . SER A 1 95 ? -0.456 -30.734 -17.781 1 93 95 SER A N 1
ATOM 775 C CA . SER A 1 95 ? -1.226 -29.969 -18.75 1 93 95 SER A CA 1
ATOM 776 C C . SER A 1 95 ? -2.611 -29.625 -18.203 1 93 95 SER A C 1
ATOM 778 O O . SER A 1 95 ? -3.568 -29.5 -18.984 1 93 95 SER A O 1
ATOM 780 N N . ASP A 1 96 ? -2.736 -29.672 -16.969 1 95.56 96 ASP A N 1
ATOM 781 C CA . ASP A 1 96 ? -4.004 -29.297 -16.344 1 95.56 96 ASP A CA 1
ATOM 782 C C . ASP A 1 96 ? -3.783 -28.312 -15.195 1 95.56 96 ASP A C 1
ATOM 784 O O . ASP A 1 96 ? -4.223 -27.156 -15.266 1 95.56 96 ASP A O 1
ATOM 788 N N . HIS A 1 97 ? -3.156 -28.859 -14.109 1 97.44 97 HIS A N 1
ATOM 789 C CA . HIS A 1 97 ? -2.904 -27.953 -13 1 97.44 97 HIS A CA 1
ATOM 790 C C . HIS A 1 97 ? -1.79 -28.469 -12.094 1 97.44 97 HIS A C 1
ATOM 792 O O . HIS A 1 97 ? -1.442 -29.656 -12.156 1 97.44 97 HIS A O 1
ATOM 798 N N . PHE A 1 98 ? -1.185 -27.578 -11.328 1 96.69 98 PHE A N 1
ATOM 799 C CA . PHE A 1 98 ? -0.368 -27.938 -10.172 1 96.69 98 PHE A CA 1
ATOM 800 C C . PHE A 1 98 ? -0.54 -26.906 -9.055 1 96.69 98 PHE A C 1
ATOM 802 O O . PHE A 1 98 ? -0.941 -25.766 -9.312 1 96.69 98 PHE A O 1
ATOM 809 N N . THR A 1 99 ? -0.318 -27.359 -7.812 1 97.88 99 THR A N 1
ATOM 810 C CA . THR A 1 99 ? -0.515 -26.531 -6.629 1 97.88 99 THR A CA 1
ATOM 811 C C . THR A 1 99 ? 0.737 -26.516 -5.758 1 97.88 99 THR A C 1
ATOM 813 O O . THR A 1 99 ? 1.325 -27.578 -5.5 1 97.88 99 THR A O 1
ATOM 816 N N . ASP A 1 100 ? 1.204 -25.359 -5.426 1 97.38 100 ASP A N 1
ATOM 817 C CA . ASP A 1 100 ? 2.309 -25.266 -4.473 1 97.38 100 ASP A CA 1
ATOM 818 C C . ASP A 1 100 ? 1.841 -24.688 -3.141 1 97.38 100 ASP A C 1
ATOM 820 O O . ASP A 1 100 ? 1.02 -23.766 -3.111 1 97.38 100 ASP A O 1
ATOM 824 N N . LEU A 1 101 ? 2.301 -25.312 -2.076 1 98.06 101 LEU A N 1
ATOM 825 C CA . LEU A 1 101 ? 1.998 -24.953 -0.696 1 98.06 101 LEU A CA 1
ATOM 826 C C . LEU A 1 101 ? 3.242 -24.422 0.01 1 98.06 101 LEU A C 1
ATOM 828 O O . LEU A 1 101 ? 4.297 -25.062 -0.027 1 98.06 101 LEU A O 1
ATOM 832 N N . GLN A 1 102 ? 3.055 -23.266 0.556 1 97.62 102 GLN A N 1
ATOM 833 C CA . GLN A 1 102 ? 4.156 -22.734 1.355 1 97.62 102 GLN A CA 1
ATOM 834 C C . GLN A 1 102 ? 4.414 -23.609 2.58 1 97.62 102 GLN A C 1
ATOM 836 O O . GLN A 1 102 ? 3.494 -23.891 3.354 1 97.62 102 GLN A O 1
ATOM 841 N N . ILE A 1 103 ? 5.609 -24.016 2.699 1 96.69 103 ILE A N 1
ATOM 842 C CA . ILE A 1 103 ? 6.043 -24.734 3.887 1 96.69 103 ILE A CA 1
ATOM 843 C C . ILE A 1 103 ? 6.645 -23.766 4.898 1 96.69 103 ILE A C 1
ATOM 845 O O . ILE A 1 103 ? 6.359 -23.844 6.094 1 96.69 103 ILE A O 1
ATOM 849 N N . ARG A 1 104 ? 7.469 -22.906 4.438 1 93.62 104 ARG A N 1
ATOM 850 C CA . ARG A 1 104 ? 8.102 -21.828 5.18 1 93.62 104 ARG A CA 1
ATOM 851 C C . ARG A 1 104 ? 8.203 -20.562 4.328 1 93.62 104 ARG A C 1
ATOM 853 O O . ARG A 1 104 ? 8.562 -20.625 3.148 1 93.62 104 ARG A O 1
ATOM 860 N N . GLY A 1 105 ? 7.801 -19.406 4.961 1 93.44 105 GLY A N 1
ATOM 861 C CA . GLY A 1 105 ? 7.859 -18.188 4.176 1 93.44 105 GLY A CA 1
ATOM 862 C C . GLY A 1 105 ? 7.188 -17 4.859 1 93.44 105 GLY A C 1
ATOM 863 O O . GLY A 1 105 ? 6.941 -17.031 6.066 1 93.44 105 GLY A O 1
ATOM 864 N N . PRO A 1 106 ? 6.984 -15.969 4.105 1 90.44 106 PRO A N 1
ATOM 865 C CA . PRO A 1 106 ? 6.535 -14.703 4.695 1 90.44 106 PRO A CA 1
ATOM 866 C C . PRO A 1 106 ? 5.051 -14.719 5.062 1 90.44 106 PRO A C 1
ATOM 868 O O . PRO A 1 106 ? 4.598 -13.883 5.852 1 90.44 106 PRO A O 1
ATOM 871 N N . PHE A 1 107 ? 4.27 -15.617 4.531 1 93.62 107 PHE A N 1
ATOM 872 C CA . PHE A 1 107 ? 2.834 -15.625 4.789 1 93.62 107 PHE A CA 1
ATOM 873 C C . PHE A 1 107 ? 2.484 -16.656 5.863 1 93.62 107 PHE A C 1
ATOM 875 O O . PHE A 1 107 ? 3.199 -17.641 6.039 1 93.62 107 PHE A O 1
ATOM 882 N N . ALA A 1 108 ? 1.488 -16.328 6.688 1 92.5 108 ALA A N 1
ATOM 883 C CA . ALA A 1 108 ? 1.006 -17.328 7.645 1 92.5 108 ALA A CA 1
ATOM 884 C C . ALA A 1 108 ? 0.461 -18.562 6.93 1 92.5 108 ALA A C 1
ATOM 886 O O . ALA A 1 108 ? 0.526 -19.672 7.457 1 92.5 108 ALA A O 1
ATOM 887 N N . TYR A 1 109 ? -0.077 -18.375 5.734 1 94.81 109 TYR A N 1
ATOM 888 C CA . TYR A 1 109 ? -0.564 -19.422 4.844 1 94.81 109 TYR A CA 1
ATOM 889 C C . TYR A 1 109 ? -0.486 -18.969 3.387 1 94.81 109 TYR A C 1
ATOM 891 O O . TYR A 1 109 ? -0.757 -17.812 3.07 1 94.81 109 TYR A O 1
ATOM 899 N N . TRP A 1 110 ? -0.138 -19.875 2.541 1 96.94 110 TRP A N 1
ATOM 900 C CA . TRP A 1 110 ? -0.054 -19.562 1.117 1 96.94 110 TRP A CA 1
ATOM 901 C C . TRP A 1 110 ? -0.234 -20.828 0.279 1 96.94 110 TRP A C 1
ATOM 903 O O . TRP A 1 110 ? 0.543 -21.781 0.399 1 96.94 110 TRP A O 1
ATOM 913 N N . LEU A 1 111 ? -1.281 -20.844 -0.405 1 98.38 111 LEU A N 1
ATOM 914 C CA . LEU A 1 111 ? -1.595 -21.906 -1.359 1 98.38 111 LEU A CA 1
ATOM 915 C C . LEU A 1 111 ? -1.847 -21.328 -2.748 1 98.38 111 LEU A C 1
ATOM 917 O O . LEU A 1 111 ? -2.717 -20.469 -2.92 1 98.38 111 LEU A O 1
ATOM 921 N N . HIS A 1 112 ? -1.056 -21.75 -3.691 1 98.25 112 HIS A N 1
ATOM 922 C CA . HIS A 1 112 ? -1.133 -21.219 -5.043 1 98.25 112 HIS A CA 1
ATOM 923 C C . HIS A 1 112 ? -1.433 -22.312 -6.059 1 98.25 112 HIS A C 1
ATOM 925 O O . HIS A 1 112 ? -0.626 -23.234 -6.246 1 98.25 112 HIS A O 1
ATOM 931 N N . ARG A 1 113 ? -2.549 -22.219 -6.738 1 98.25 113 ARG A N 1
ATOM 932 C CA . ARG A 1 113 ? -2.93 -23.156 -7.789 1 98.25 113 ARG A CA 1
ATOM 933 C C . ARG A 1 113 ? -2.764 -22.531 -9.172 1 98.25 113 ARG A C 1
ATOM 935 O O . ARG A 1 113 ? -3.293 -21.438 -9.43 1 98.25 113 ARG A O 1
ATOM 942 N N . HIS A 1 114 ? -2.016 -23.156 -9.992 1 97.88 114 HIS A N 1
ATOM 943 C CA . HIS A 1 114 ? -1.88 -22.828 -11.406 1 97.88 114 HIS A CA 1
ATOM 944 C C . HIS A 1 114 ? -2.703 -23.781 -12.273 1 97.88 114 HIS A C 1
ATOM 946 O O . HIS A 1 114 ? -2.547 -25 -12.188 1 97.88 114 HIS A O 1
ATOM 952 N N . SER A 1 115 ? -3.566 -23.266 -13.031 1 98.31 115 SER A N 1
ATOM 953 C CA . SER A 1 115 ? -4.359 -24.109 -13.914 1 98.31 115 SER A CA 1
ATOM 954 C C . SER A 1 115 ? -4.355 -23.594 -15.344 1 98.31 115 SER A C 1
ATOM 956 O O . SER A 1 115 ? -4.328 -22.375 -15.562 1 98.31 115 SER A O 1
ATOM 958 N N . VAL A 1 116 ? -4.355 -24.547 -16.297 1 97.69 116 VAL A N 1
ATOM 959 C CA . VAL A 1 116 ? -4.363 -24.188 -17.719 1 97.69 116 VAL A CA 1
ATOM 960 C C . VAL A 1 116 ? -5.492 -24.938 -18.422 1 97.69 116 VAL A C 1
ATOM 962 O O . VAL A 1 116 ? -5.844 -26.062 -18.047 1 97.69 116 VAL A O 1
ATOM 965 N N . GLN A 1 117 ? -6.086 -24.312 -19.391 1 98.06 117 GLN A N 1
ATOM 966 C CA . GLN A 1 117 ? -7.086 -24.922 -20.25 1 98.06 117 GLN A CA 1
ATOM 967 C C . GLN A 1 117 ? -7.051 -24.328 -21.656 1 98.06 117 GLN A C 1
ATOM 969 O O . GLN A 1 117 ? -6.711 -23.156 -21.828 1 98.06 117 GLN A O 1
ATOM 974 N N . PRO A 1 118 ? -7.371 -25.203 -22.578 1 97 118 PRO A N 1
ATOM 975 C CA . PRO A 1 118 ? -7.453 -24.641 -23.938 1 97 118 PRO A CA 1
ATOM 976 C C . PRO A 1 118 ? -8.516 -23.547 -24.047 1 97 118 PRO A C 1
ATOM 978 O O . PRO A 1 118 ? -9.578 -23.641 -23.438 1 97 118 PRO A O 1
ATOM 981 N N . ALA A 1 119 ? -8.125 -22.484 -24.734 1 96.38 119 ALA A N 1
ATOM 982 C CA . ALA A 1 119 ? -9.07 -21.391 -24.969 1 96.38 119 ALA A CA 1
ATOM 983 C C . ALA A 1 119 ? -8.789 -20.703 -26.297 1 96.38 119 ALA A C 1
ATOM 985 O O . ALA A 1 119 ? -7.656 -20.297 -26.562 1 96.38 119 ALA A O 1
ATOM 986 N N . THR A 1 120 ? -9.781 -20.547 -27.078 1 95.06 120 THR A N 1
ATOM 987 C CA . THR A 1 120 ? -9.656 -19.906 -28.375 1 95.06 120 THR A CA 1
ATOM 988 C C . THR A 1 120 ? -10.133 -18.453 -28.312 1 95.06 120 THR A C 1
ATOM 990 O O . THR A 1 120 ? -11.141 -18.156 -27.656 1 95.06 120 THR A O 1
ATOM 993 N N . ARG A 1 121 ? -9.375 -17.609 -28.922 1 92.5 121 ARG A N 1
ATOM 994 C CA . ARG A 1 121 ? -9.766 -16.203 -29 1 92.5 121 ARG A CA 1
ATOM 995 C C . ARG A 1 121 ? -9.562 -15.656 -30.406 1 92.5 121 ARG A C 1
ATOM 997 O O . ARG A 1 121 ? -8.719 -16.156 -31.156 1 92.5 121 ARG A O 1
ATOM 1004 N N . PRO A 1 122 ? -10.453 -14.672 -30.75 1 88 122 PRO A N 1
ATOM 1005 C CA . PRO A 1 122 ? -10.258 -14.078 -32.062 1 88 122 PRO A CA 1
ATOM 1006 C C . PRO A 1 122 ? -9.031 -13.164 -32.125 1 88 122 PRO A C 1
ATOM 1008 O O . PRO A 1 122 ? -8.703 -12.5 -31.156 1 88 122 PRO A O 1
ATOM 1011 N N . ASP A 1 123 ? -8.289 -13.227 -33.188 1 78.06 123 ASP A N 1
ATOM 1012 C CA . ASP A 1 123 ? -7.188 -12.281 -33.375 1 78.06 123 ASP A CA 1
ATOM 1013 C C . ASP A 1 123 ? -7.691 -10.945 -33.906 1 78.06 123 ASP A C 1
ATOM 1015 O O . ASP A 1 123 ? -8.898 -10.695 -33.938 1 78.06 123 ASP A O 1
ATOM 1019 N N . ASN A 1 124 ? -6.676 -10.031 -34.062 1 75 124 ASN A N 1
ATOM 1020 C CA . ASN A 1 124 ? -7.035 -8.703 -34.531 1 75 124 ASN A CA 1
ATOM 1021 C C . ASN A 1 124 ? -7.793 -8.766 -35.875 1 75 124 ASN A C 1
ATOM 1023 O O . ASN A 1 124 ? -8.547 -7.855 -36.188 1 75 124 ASN A O 1
ATOM 1027 N N . ALA A 1 125 ? -7.586 -9.789 -36.656 1 86.25 125 ALA A N 1
ATOM 1028 C CA . ALA A 1 125 ? -8.211 -9.945 -37.969 1 86.25 125 ALA A CA 1
ATOM 1029 C C . ALA A 1 125 ? -9.5 -10.766 -37.875 1 86.25 125 ALA A C 1
ATOM 1031 O O . ALA A 1 125 ? -10.109 -11.094 -38.875 1 86.25 125 ALA A O 1
ATOM 1032 N N . GLY A 1 126 ? -9.859 -11.141 -36.719 1 81.44 126 GLY A N 1
ATOM 1033 C CA . GLY A 1 126 ? -11.086 -11.891 -36.5 1 81.44 126 GLY A CA 1
ATOM 1034 C C . GLY A 1 126 ? -10.906 -13.391 -36.688 1 81.44 126 GLY A C 1
ATOM 1035 O O . GLY A 1 126 ? -11.875 -14.148 -36.656 1 81.44 126 GLY A O 1
ATOM 1036 N N . ARG A 1 127 ? -9.727 -13.812 -36.906 1 87.44 127 ARG A N 1
ATOM 1037 C CA . ARG A 1 127 ? -9.461 -15.234 -37.062 1 87.44 127 ARG A CA 1
ATOM 1038 C C . ARG A 1 127 ? -9.266 -15.906 -35.688 1 87.44 127 ARG A C 1
ATOM 1040 O O . ARG A 1 127 ? -8.664 -15.328 -34.781 1 87.44 127 ARG A O 1
ATOM 1047 N N . ALA A 1 128 ? -9.773 -17.141 -35.688 1 90.31 128 ALA A N 1
ATOM 1048 C CA . ALA A 1 128 ? -9.695 -17.891 -34.438 1 90.31 128 ALA A CA 1
ATOM 1049 C C . ALA A 1 128 ? -8.266 -18.344 -34.156 1 90.31 128 ALA A C 1
ATOM 1051 O O . ALA A 1 128 ? -7.633 -18.969 -35 1 90.31 128 ALA A O 1
ATOM 1052 N N . THR A 1 129 ? -7.723 -17.922 -33.062 1 91.06 129 THR A N 1
ATOM 1053 C CA . THR A 1 129 ? -6.402 -18.359 -32.625 1 91.06 129 THR A CA 1
ATOM 1054 C C . THR A 1 129 ? -6.512 -19.266 -31.391 1 91.06 129 THR A C 1
ATOM 1056 O O . THR A 1 129 ? -7.121 -18.875 -30.391 1 91.06 129 THR A O 1
ATOM 1059 N N . HIS A 1 130 ? -6 -20.453 -31.594 1 93.44 130 HIS A N 1
ATOM 1060 C CA . HIS A 1 130 ? -5.973 -21.375 -30.469 1 93.44 130 HIS A CA 1
ATOM 1061 C C . HIS A 1 130 ? -4.879 -21 -29.469 1 93.44 130 HIS A C 1
ATOM 1063 O O . HIS A 1 130 ? -3.795 -20.562 -29.875 1 93.44 130 HIS A O 1
ATOM 1069 N N . GLY A 1 131 ? -5.312 -21.062 -28.141 1 95.25 131 GLY A N 1
ATOM 1070 C CA . GLY A 1 131 ? -4.336 -20.75 -27.109 1 95.25 131 GLY A CA 1
ATOM 1071 C C . GLY A 1 131 ? -4.672 -21.359 -25.766 1 95.25 131 GLY A C 1
ATOM 1072 O O . GLY A 1 131 ? -5.316 -22.406 -25.703 1 95.25 131 GLY A O 1
ATOM 1073 N N . THR A 1 132 ? -4.031 -20.812 -24.766 1 96.62 132 THR A N 1
ATOM 1074 C CA . THR A 1 132 ? -4.156 -21.344 -23.422 1 96.62 132 THR A CA 1
ATOM 1075 C C . THR A 1 132 ? -4.637 -20.266 -22.453 1 96.62 132 THR A C 1
ATOM 1077 O O . THR A 1 132 ? -4.137 -19.141 -22.469 1 96.62 132 THR A O 1
ATOM 1080 N N . LEU A 1 133 ? -5.668 -20.594 -21.703 1 97.62 133 LEU A N 1
ATOM 1081 C CA . LEU A 1 133 ? -6.047 -19.766 -20.562 1 97.62 133 LEU A CA 1
ATOM 1082 C C . LEU A 1 133 ? -5.348 -20.234 -19.297 1 97.62 133 LEU A C 1
ATOM 1084 O O . LEU A 1 133 ? -5.559 -21.359 -18.844 1 97.62 133 LEU A O 1
ATOM 1088 N N . LEU A 1 134 ? -4.469 -19.375 -18.828 1 98 134 LEU A N 1
ATOM 1089 C CA . LEU A 1 134 ? -3.779 -19.609 -17.562 1 98 134 LEU A CA 1
ATOM 1090 C C . LEU A 1 134 ? -4.512 -18.938 -16.406 1 98 134 LEU A C 1
ATOM 1092 O O . LEU A 1 134 ? -4.84 -17.75 -16.484 1 98 134 LEU A O 1
ATOM 1096 N N . CYS A 1 135 ? -4.812 -19.703 -15.375 1 97.88 135 CYS A N 1
ATOM 1097 C CA . CYS A 1 135 ? -5.473 -19.172 -14.188 1 97.88 135 CYS A CA 1
ATOM 1098 C C . CYS A 1 135 ? -4.621 -19.406 -12.945 1 97.88 135 CYS A C 1
ATOM 1100 O O . CYS A 1 135 ? -4.184 -20.531 -12.68 1 97.88 135 CYS A O 1
ATOM 1102 N N . ASP A 1 136 ? -4.352 -18.328 -12.234 1 98.12 136 ASP A N 1
ATOM 1103 C CA . ASP A 1 136 ? -3.672 -18.39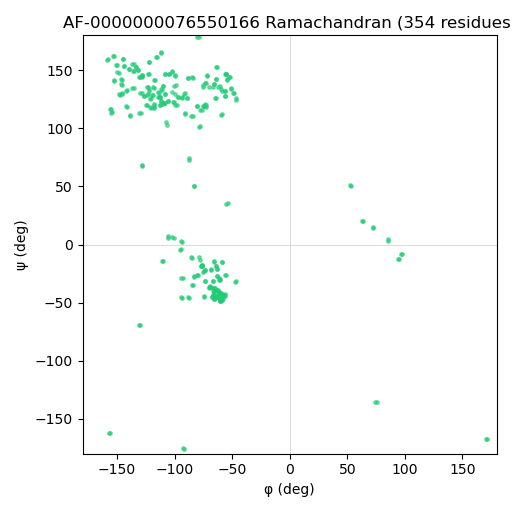1 -10.945 1 98.12 136 ASP A CA 1
ATOM 1104 C C . ASP A 1 136 ? -4.633 -18.078 -9.805 1 98.12 136 ASP A C 1
ATOM 1106 O O . ASP A 1 136 ? -5.301 -17.031 -9.812 1 98.12 136 ASP A O 1
ATOM 1110 N N . GLU A 1 137 ? -4.75 -19.016 -8.906 1 98 137 GLU A N 1
ATOM 1111 C CA . GLU A 1 137 ? -5.527 -18.844 -7.684 1 98 137 GLU A CA 1
ATOM 1112 C C . GLU A 1 137 ? -4.641 -18.953 -6.445 1 98 137 GLU A C 1
ATOM 1114 O O . GLU A 1 137 ? -4.004 -19.984 -6.223 1 98 137 GLU A O 1
ATOM 1119 N N . VAL A 1 138 ? -4.602 -17.875 -5.621 1 97.38 138 VAL A N 1
ATOM 1120 C CA . VAL A 1 138 ? -3.783 -17.844 -4.414 1 97.38 138 VAL A CA 1
ATOM 1121 C C . VAL A 1 138 ? -4.676 -17.688 -3.186 1 97.38 138 VAL A C 1
ATOM 1123 O O . VAL A 1 138 ? -5.445 -16.719 -3.092 1 97.38 138 VAL A O 1
ATOM 1126 N N . ILE A 1 139 ? -4.645 -18.656 -2.311 1 96.62 139 ILE A N 1
ATOM 1127 C CA . ILE A 1 139 ? -5.25 -18.547 -0.989 1 96.62 139 ILE A CA 1
ATOM 1128 C C . ILE A 1 139 ? -4.176 -18.219 0.045 1 96.62 139 ILE A C 1
ATOM 1130 O O . ILE A 1 139 ? -3.191 -18.953 0.184 1 96.62 139 ILE A O 1
ATOM 1134 N N . TYR A 1 140 ? -4.352 -17.047 0.724 1 95 140 TYR A N 1
ATOM 1135 C CA . TYR A 1 140 ? -3.271 -16.641 1.617 1 95 140 TYR A CA 1
ATOM 1136 C C . TYR A 1 140 ? -3.828 -16.062 2.914 1 95 140 TYR A C 1
ATOM 1138 O O . TYR A 1 140 ? -4.996 -15.672 2.979 1 95 140 TYR A O 1
ATOM 1146 N N . GLU A 1 141 ? -3.059 -16.219 3.922 1 92.06 141 GLU A N 1
ATOM 1147 C CA . GLU A 1 141 ? -3.217 -15.516 5.188 1 92.06 141 GLU A CA 1
ATOM 1148 C C . GLU A 1 141 ? -2.047 -14.57 5.445 1 92.06 141 GLU A C 1
ATOM 1150 O O . GLU A 1 141 ? -0.887 -14.945 5.258 1 92.06 141 GLU A O 1
ATOM 1155 N N . SER A 1 142 ? -2.369 -13.297 5.812 1 85.25 142 SER A N 1
ATOM 1156 C CA . SER A 1 142 ? -1.395 -12.219 5.891 1 85.25 142 SER A CA 1
ATOM 1157 C C . SER A 1 142 ? -0.238 -12.578 6.816 1 85.25 142 SER A C 1
ATOM 1159 O O . SER A 1 142 ? -0.411 -13.344 7.762 1 85.25 142 SER A O 1
ATOM 1161 N N . PRO A 1 143 ? 0.945 -11.984 6.336 1 82.25 143 PRO A N 1
ATOM 1162 C CA . PRO A 1 143 ? 2.104 -12.195 7.207 1 82.25 143 PRO A CA 1
ATOM 1163 C C . PRO A 1 143 ? 1.856 -11.734 8.641 1 82.25 143 PRO A C 1
ATOM 1165 O O . PRO A 1 143 ? 1.044 -10.836 8.875 1 82.25 143 PRO A O 1
ATOM 1168 N N . LEU A 1 144 ? 2.465 -12.438 9.477 1 74.38 144 LEU A N 1
ATOM 1169 C CA . LEU A 1 144 ? 2.361 -12.07 10.891 1 74.38 144 LEU A CA 1
ATOM 1170 C C . LEU A 1 144 ? 3.701 -11.57 11.422 1 74.38 144 LEU A C 1
ATOM 1172 O O . LEU A 1 144 ? 4.715 -11.633 10.719 1 74.38 144 LEU A O 1
ATOM 1176 N N . GLY A 1 145 ? 3.697 -10.977 12.5 1 78.56 145 GLY A N 1
ATOM 1177 C CA . GLY A 1 145 ? 4.918 -10.578 13.188 1 78.56 145 GLY A CA 1
ATOM 1178 C C . GLY A 1 145 ? 5.602 -9.383 12.539 1 78.56 145 GLY A C 1
ATOM 1179 O O . GLY A 1 145 ? 4.941 -8.422 12.156 1 78.56 145 GLY A O 1
ATOM 1180 N N . LYS A 1 146 ? 6.867 -9.461 12.406 1 78.75 146 LYS A N 1
ATOM 1181 C CA . LYS A 1 146 ? 7.672 -8.328 11.953 1 78.75 146 LYS A CA 1
ATOM 1182 C C . LYS A 1 146 ? 7.391 -8.016 10.484 1 78.75 146 LYS A C 1
ATOM 1184 O O . LYS A 1 146 ? 7.402 -6.852 10.078 1 78.75 146 LYS A O 1
ATOM 1189 N N . LEU A 1 147 ? 7.164 -9.023 9.703 1 80.31 147 LEU A N 1
ATOM 1190 C CA . LEU A 1 147 ? 6.898 -8.82 8.281 1 80.31 147 LEU A CA 1
ATOM 1191 C C . LEU A 1 147 ? 5.535 -8.164 8.07 1 80.31 147 LEU A C 1
ATOM 1193 O O . LEU A 1 147 ? 5.379 -7.316 7.195 1 80.31 147 LEU A O 1
ATOM 1197 N N . GLY A 1 148 ? 4.637 -8.57 8.898 1 80.56 148 GLY A N 1
ATOM 1198 C CA . GLY A 1 148 ? 3.334 -7.93 8.859 1 80.56 148 GLY A CA 1
ATOM 1199 C C . GLY A 1 148 ? 3.379 -6.465 9.258 1 80.56 148 GLY A C 1
ATOM 1200 O O . GLY A 1 148 ? 2.709 -5.629 8.648 1 80.56 148 GLY A O 1
ATOM 1201 N N . GLU A 1 149 ? 4.18 -6.23 10.234 1 82.38 149 GLU A N 1
ATOM 1202 C CA . GLU A 1 149 ? 4.348 -4.859 10.703 1 82.38 149 GLU A CA 1
ATOM 1203 C C . GLU A 1 149 ? 5.004 -3.992 9.633 1 82.38 149 GLU A C 1
ATOM 1205 O O . GLU A 1 149 ? 4.641 -2.826 9.461 1 82.38 149 GLU A O 1
ATOM 1210 N N . LEU A 1 150 ? 5.887 -4.625 9.008 1 82.06 150 LEU A N 1
ATOM 1211 C CA . LEU A 1 150 ? 6.57 -3.902 7.934 1 82.06 150 LEU A CA 1
ATOM 1212 C C . LEU A 1 150 ? 5.605 -3.58 6.797 1 82.06 150 LEU A C 1
ATOM 1214 O O . LEU A 1 150 ? 5.629 -2.473 6.254 1 82.06 150 LEU A O 1
ATOM 1218 N N . ALA A 1 151 ? 4.816 -4.547 6.453 1 82.19 151 ALA A N 1
ATOM 1219 C CA . ALA A 1 151 ? 3.826 -4.32 5.402 1 82.19 151 ALA A CA 1
ATOM 1220 C C . ALA A 1 151 ? 2.881 -3.184 5.773 1 82.19 151 ALA A C 1
ATOM 1222 O O . ALA A 1 151 ? 2.564 -2.332 4.938 1 82.19 151 ALA A O 1
ATOM 1223 N N . ARG A 1 152 ? 2.461 -3.211 6.957 1 82.94 152 ARG A N 1
ATOM 1224 C CA . ARG A 1 152 ? 1.58 -2.164 7.469 1 82.94 152 ARG A CA 1
ATOM 1225 C C . ARG A 1 152 ? 2.256 -0.799 7.398 1 82.94 152 ARG A C 1
ATOM 1227 O O . ARG A 1 152 ? 1.655 0.174 6.934 1 82.94 152 ARG A O 1
ATOM 1234 N N . TYR A 1 153 ? 3.475 -0.717 7.824 1 84.12 153 TYR A N 1
ATOM 1235 C CA . TYR A 1 153 ? 4.262 0.512 7.812 1 84.12 153 TYR A CA 1
ATOM 1236 C C . TYR A 1 153 ? 4.41 1.054 6.398 1 84.12 153 TYR A C 1
ATOM 1238 O O . TYR A 1 153 ? 4.195 2.244 6.152 1 84.12 153 TYR A O 1
ATOM 1246 N N . LEU A 1 154 ? 4.734 0.157 5.477 1 83.62 154 LEU A N 1
ATOM 1247 C CA . LEU A 1 154 ? 4.961 0.578 4.098 1 83.62 154 LEU A CA 1
ATOM 1248 C C . LEU A 1 154 ? 3.668 1.078 3.465 1 83.62 154 LEU A C 1
ATOM 1250 O O . LEU A 1 154 ? 3.676 2.057 2.715 1 83.62 154 LEU A O 1
ATOM 1254 N N . PHE A 1 155 ? 2.574 0.398 3.824 1 84 155 PHE A N 1
ATOM 1255 C CA . PHE A 1 155 ? 1.276 0.826 3.318 1 84 155 PHE A CA 1
ATOM 1256 C C . PHE A 1 155 ? 0.908 2.201 3.863 1 84 155 PHE A C 1
ATOM 1258 O O . PHE A 1 155 ? 0.516 3.09 3.105 1 84 155 PHE A O 1
ATOM 1265 N N . ILE A 1 156 ? 1.047 2.432 5.094 1 86.5 156 ILE A N 1
ATOM 1266 C CA . ILE A 1 156 ? 0.654 3.68 5.738 1 86.5 156 ILE A CA 1
ATOM 1267 C C . ILE A 1 156 ? 1.54 4.82 5.242 1 86.5 156 ILE A C 1
ATOM 1269 O O . ILE A 1 156 ? 1.048 5.906 4.934 1 86.5 156 ILE A O 1
ATOM 1273 N N . ASN A 1 157 ? 2.834 4.531 5.152 1 87.38 157 ASN A N 1
ATOM 1274 C CA . ASN A 1 157 ? 3.758 5.559 4.68 1 87.38 157 ASN A CA 1
ATOM 1275 C C . ASN A 1 157 ? 3.426 6 3.254 1 87.38 157 ASN A C 1
ATOM 1277 O O . ASN A 1 157 ? 3.477 7.188 2.941 1 87.38 157 ASN A O 1
ATOM 1281 N N . ARG A 1 158 ? 3.113 5.07 2.461 1 86.75 158 ARG A N 1
ATOM 1282 C CA . ARG A 1 158 ? 2.713 5.395 1.096 1 86.75 158 ARG A CA 1
ATOM 1283 C C . ARG A 1 158 ? 1.425 6.211 1.082 1 86.75 158 ARG A C 1
ATOM 1285 O O . ARG A 1 158 ? 1.308 7.184 0.333 1 86.75 158 ARG A O 1
ATOM 1292 N N . GLN A 1 159 ? 0.491 5.797 1.841 1 86.44 159 GLN A N 1
ATOM 1293 C CA . GLN A 1 159 ? -0.775 6.516 1.931 1 86.44 159 GLN A CA 1
ATOM 1294 C C . GLN A 1 159 ? -0.562 7.945 2.416 1 86.44 159 GLN A C 1
ATOM 1296 O O . GLN A 1 159 ? -1.184 8.883 1.906 1 86.44 159 GLN A O 1
ATOM 1301 N N . LEU A 1 160 ? 0.306 8.125 3.41 1 91 160 LEU A N 1
ATOM 1302 C CA . LEU A 1 160 ? 0.605 9.461 3.922 1 91 160 LEU A CA 1
ATOM 1303 C C . LEU A 1 160 ? 1.249 10.328 2.844 1 91 160 LEU A C 1
ATOM 1305 O O . LEU A 1 160 ? 0.89 11.492 2.68 1 91 160 LEU A O 1
ATOM 1309 N N . ARG A 1 161 ? 2.197 9.75 2.133 1 92.12 161 ARG A N 1
ATOM 1310 C CA . ARG A 1 161 ? 2.85 10.484 1.053 1 92.12 161 ARG A CA 1
ATOM 1311 C C . ARG A 1 161 ? 1.833 10.945 0.017 1 92.12 161 ARG A C 1
ATOM 1313 O O . ARG A 1 161 ? 1.861 12.102 -0.411 1 92.12 161 ARG A O 1
ATOM 1320 N N . ASN A 1 162 ? 0.941 10.078 -0.322 1 89.56 162 ASN A N 1
ATOM 1321 C CA . ASN A 1 162 ? -0.079 10.414 -1.309 1 89.56 162 ASN A CA 1
ATOM 1322 C C . ASN A 1 162 ? -1.041 11.477 -0.782 1 89.56 162 ASN A C 1
ATOM 1324 O O . ASN A 1 162 ? -1.394 12.406 -1.5 1 89.56 162 ASN A O 1
ATOM 1328 N N . THR A 1 163 ? -1.479 11.32 0.414 1 90.75 163 THR A N 1
ATOM 1329 C CA . THR A 1 163 ? -2.43 12.242 1.022 1 90.75 163 THR A CA 1
ATOM 1330 C C . THR A 1 163 ? -1.826 13.633 1.152 1 90.75 163 THR A C 1
ATOM 1332 O O . THR A 1 163 ? -2.475 14.633 0.826 1 90.75 163 THR A O 1
ATOM 1335 N N . PHE A 1 164 ? -0.578 13.688 1.603 1 94.06 164 PHE A N 1
ATOM 1336 C CA . PHE A 1 164 ? 0.039 14.992 1.787 1 94.06 164 PHE A CA 1
ATOM 1337 C C . PHE A 1 164 ? 0.4 15.617 0.443 1 94.06 164 PHE A C 1
ATOM 1339 O O . PHE A 1 164 ? 0.356 16.844 0.288 1 94.06 164 PHE A O 1
ATOM 1346 N N . ALA A 1 165 ? 0.729 14.836 -0.568 1 92.88 165 ALA A N 1
ATOM 1347 C CA . ALA A 1 165 ? 0.908 15.375 -1.915 1 92.88 165 ALA A CA 1
ATOM 1348 C C . ALA A 1 165 ? -0.378 16.016 -2.426 1 92.88 165 ALA A C 1
ATOM 1350 O O . ALA A 1 165 ? -0.346 17.094 -3.027 1 92.88 165 ALA A O 1
ATOM 1351 N N . TYR A 1 166 ? -1.422 15.328 -2.199 1 92.44 166 TYR A N 1
ATOM 1352 C CA . TYR A 1 166 ? -2.723 15.883 -2.559 1 92.44 166 TYR A CA 1
ATOM 1353 C C . TYR A 1 166 ? -2.988 17.188 -1.811 1 92.44 166 TYR A C 1
ATOM 1355 O O . TYR A 1 166 ? -3.404 18.172 -2.408 1 92.44 166 TYR A O 1
ATOM 1363 N N . ARG A 1 167 ? -2.766 17.156 -0.535 1 93.44 167 ARG A N 1
ATOM 1364 C CA . ARG A 1 167 ? -2.965 18.328 0.311 1 93.44 167 ARG A CA 1
ATOM 1365 C C . ARG A 1 167 ? -2.146 19.516 -0.19 1 93.44 167 ARG A C 1
ATOM 1367 O O . ARG A 1 167 ? -2.643 20.641 -0.244 1 93.44 167 ARG A O 1
ATOM 1374 N N . GLN A 1 168 ? -0.939 19.25 -0.555 1 94.81 168 GLN A N 1
ATOM 1375 C CA . GLN A 1 168 ? -0.054 20.297 -1.043 1 94.81 168 GLN A CA 1
ATOM 1376 C C . GLN A 1 168 ? -0.557 20.875 -2.365 1 94.81 168 GLN A C 1
ATOM 1378 O O . GLN A 1 168 ? -0.538 22.094 -2.568 1 94.81 168 GLN A O 1
ATOM 1383 N N . THR A 1 169 ? -1.036 20.031 -3.166 1 92.69 169 THR A N 1
ATOM 1384 C CA . THR A 1 169 ? -1.613 20.469 -4.434 1 92.69 169 THR A CA 1
ATOM 1385 C C . THR A 1 169 ? -2.854 21.328 -4.191 1 92.69 169 THR A C 1
ATOM 1387 O O . THR A 1 169 ? -3.004 22.391 -4.793 1 92.69 169 THR A O 1
ATOM 1390 N N . GLN A 1 170 ? -3.691 20.844 -3.318 1 92.94 170 GLN A N 1
ATOM 1391 C CA . GLN A 1 170 ? -4.93 21.562 -3.023 1 92.94 170 GLN A CA 1
ATOM 1392 C C . GLN A 1 170 ? -4.641 22.906 -2.357 1 92.94 170 GLN A C 1
ATOM 1394 O O . GLN A 1 170 ? -5.301 23.891 -2.648 1 92.94 170 GLN A O 1
ATOM 1399 N N . ALA A 1 171 ? -3.689 22.891 -1.456 1 93.31 171 ALA A N 1
ATOM 1400 C CA . ALA A 1 171 ? -3.316 24.141 -0.795 1 93.31 171 ALA A CA 1
ATOM 1401 C C . ALA A 1 171 ? -2.879 25.203 -1.812 1 93.31 171 ALA A C 1
ATOM 1403 O O . ALA A 1 171 ? -3.273 26.359 -1.721 1 93.31 171 ALA A O 1
ATOM 1404 N N . SER A 1 172 ? -2.098 24.797 -2.766 1 92.25 172 SER A N 1
ATOM 1405 C CA . SER A 1 172 ? -1.634 25.703 -3.812 1 92.25 172 SER A CA 1
ATOM 1406 C C . SER A 1 172 ? -2.799 26.234 -4.641 1 92.25 172 SER A C 1
ATOM 1408 O O . SER A 1 172 ? -2.756 27.375 -5.125 1 92.25 172 SER A O 1
ATOM 1410 N N . LYS A 1 173 ? -3.846 25.484 -4.711 1 90.5 173 LYS A N 1
ATOM 1411 C CA . LYS A 1 173 ? -5.008 25.875 -5.508 1 90.5 173 LYS A CA 1
ATOM 1412 C C . LYS A 1 173 ? -5.938 26.797 -4.719 1 90.5 173 LYS A C 1
ATOM 1414 O O . LYS A 1 173 ? -6.574 27.672 -5.289 1 90.5 173 LYS A O 1
ATOM 1419 N N . LEU A 1 174 ? -6.012 26.547 -3.484 1 89.94 174 LEU A N 1
ATOM 1420 C CA . LEU A 1 174 ? -7.043 27.188 -2.676 1 89.94 174 LEU A CA 1
ATOM 1421 C C . LEU A 1 174 ? -6.523 28.469 -2.041 1 89.94 174 LEU A C 1
ATOM 1423 O O . LEU A 1 174 ? -7.285 29.422 -1.82 1 89.94 174 LEU A O 1
ATOM 1427 N N . LEU A 1 175 ? -5.273 28.547 -1.78 1 88.88 175 LEU A N 1
ATOM 1428 C CA . LEU A 1 175 ? -4.699 29.656 -1.03 1 88.88 175 LEU A CA 1
ATOM 1429 C C . LEU A 1 175 ? -4.887 30.984 -1.778 1 88.88 175 LEU A C 1
ATOM 1431 O O . LEU A 1 175 ? -5.156 32 -1.166 1 88.88 175 LEU A O 1
ATOM 1435 N N . PRO A 1 176 ? -4.723 30.906 -3.143 1 81.81 176 PRO A N 1
ATOM 1436 C CA . PRO A 1 176 ? -4.93 32.156 -3.869 1 81.81 176 PRO A CA 1
ATOM 1437 C C . PRO A 1 176 ? -6.328 32.719 -3.662 1 81.81 176 PRO A C 1
ATOM 1439 O O . PRO A 1 176 ? -6.559 33.906 -3.932 1 81.81 176 PRO A O 1
ATOM 1442 N N . PHE A 1 177 ? -7.238 31.984 -3.178 1 73.12 177 PHE A N 1
ATOM 1443 C CA . PHE A 1 177 ? -8.625 32.438 -3.064 1 73.12 177 PHE A CA 1
ATOM 1444 C C . PHE A 1 177 ? -8.969 32.75 -1.617 1 73.12 177 PHE A C 1
ATOM 1446 O O . PHE A 1 177 ? -10.133 32.969 -1.286 1 73.12 177 PHE A O 1
ATOM 1453 N N . ILE A 1 178 ? -7.996 32.719 -0.721 1 64.44 178 ILE A N 1
ATOM 1454 C CA . ILE A 1 178 ? -8.227 33.125 0.659 1 64.44 178 ILE A CA 1
ATOM 1455 C C . ILE A 1 178 ? -8.328 34.656 0.73 1 64.44 178 ILE A C 1
ATOM 1457 O O . ILE A 1 178 ? -7.453 35.344 0.222 1 64.44 178 ILE A O 1
ATOM 1461 N N . PRO A 1 179 ? -9.547 35.156 1.2 1 56.75 179 PRO A N 1
ATOM 1462 C CA . PRO A 1 179 ? -9.719 36.625 1.249 1 56.75 179 PRO A CA 1
ATOM 1463 C C . PRO A 1 179 ? -8.727 37.281 2.188 1 56.75 179 PRO A C 1
ATOM 1465 O O . PRO A 1 179 ? -8.211 36.656 3.113 1 56.75 179 PRO A O 1
ATOM 1468 N N . MET B 1 1 ? 5.398 0.392 17.609 1 81.12 1 MET B N 1
ATOM 1469 C CA . MET B 1 1 ? 6.508 1.303 17.344 1 81.12 1 MET B CA 1
ATOM 1470 C C . MET B 1 1 ? 6.023 2.562 16.641 1 81.12 1 MET B C 1
ATOM 1472 O O . MET B 1 1 ? 5.133 2.5 15.789 1 81.12 1 MET B O 1
ATOM 1476 N N . ARG B 1 2 ? 6.57 3.764 17.125 1 90.5 2 ARG B N 1
ATOM 1477 C CA . ARG B 1 2 ? 6.176 5.027 16.516 1 90.5 2 ARG B CA 1
ATOM 1478 C C . ARG B 1 2 ? 7.09 5.367 15.336 1 90.5 2 ARG B C 1
ATOM 1480 O O . ARG B 1 2 ? 8.297 5.105 15.383 1 90.5 2 ARG B O 1
ATOM 1487 N N . HIS B 1 3 ? 6.543 5.922 14.367 1 92.19 3 HIS B N 1
ATOM 1488 C CA . HIS B 1 3 ? 7.242 6.375 13.172 1 92.19 3 HIS B CA 1
ATOM 1489 C C . HIS B 1 3 ? 7.027 7.867 12.938 1 92.19 3 HIS B C 1
ATOM 1491 O O . HIS B 1 3 ? 6.094 8.461 13.484 1 92.19 3 HIS B O 1
ATOM 1497 N N . THR B 1 4 ? 7.941 8.445 12.211 1 94.94 4 THR B N 1
ATOM 1498 C CA . THR B 1 4 ? 7.82 9.859 11.875 1 94.94 4 THR B CA 1
ATOM 1499 C C . THR B 1 4 ? 7.75 10.055 10.367 1 94.94 4 THR B C 1
ATOM 1501 O O . THR B 1 4 ? 8.523 9.445 9.625 1 94.94 4 THR B O 1
ATOM 1504 N N . PHE B 1 5 ? 6.777 10.781 9.922 1 94.56 5 PHE B N 1
ATOM 1505 C CA . PHE B 1 5 ? 6.637 11.219 8.539 1 94.56 5 PHE B CA 1
ATOM 1506 C C . PHE B 1 5 ? 6.77 12.734 8.43 1 94.56 5 PHE B C 1
ATOM 1508 O O . PHE B 1 5 ? 6.125 13.469 9.18 1 94.56 5 PHE B O 1
ATOM 1515 N N . THR B 1 6 ? 7.676 13.258 7.535 1 96.94 6 THR B N 1
ATOM 1516 C CA . THR B 1 6 ? 7.859 14.695 7.359 1 96.94 6 THR B CA 1
ATOM 1517 C C . THR B 1 6 ? 7.758 15.078 5.887 1 96.94 6 THR B C 1
ATOM 1519 O O . THR B 1 6 ? 8.172 14.312 5.012 1 96.94 6 THR B O 1
ATOM 1522 N N . THR B 1 7 ? 7.195 16.234 5.617 1 96 7 THR B N 1
ATOM 1523 C CA . THR B 1 7 ? 7.141 16.812 4.277 1 96 7 THR B CA 1
ATOM 1524 C C . THR B 1 7 ? 7.125 18.344 4.352 1 96 7 THR B C 1
ATOM 1526 O O . THR B 1 7 ? 6.773 18.922 5.383 1 96 7 THR B O 1
ATOM 1529 N N . GLU B 1 8 ? 7.594 18.922 3.27 1 97.25 8 GLU B N 1
ATOM 1530 C CA . GLU B 1 8 ? 7.645 20.375 3.201 1 97.25 8 GLU B CA 1
ATOM 1531 C C . GLU B 1 8 ? 7.09 20.891 1.872 1 97.25 8 GLU B C 1
ATOM 1533 O O . GLU B 1 8 ? 7.121 20.172 0.868 1 97.25 8 GLU B O 1
ATOM 1538 N N . GLN B 1 9 ? 6.609 22.094 1.985 1 96.62 9 GLN B N 1
ATOM 1539 C CA . GLN B 1 9 ? 6.102 22.781 0.803 1 96.62 9 GLN B CA 1
ATOM 1540 C C . GLN B 1 9 ? 6.379 24.281 0.872 1 96.62 9 GLN B C 1
ATOM 1542 O O . GLN B 1 9 ? 6.121 24.922 1.896 1 96.62 9 GLN B O 1
ATOM 1547 N N . TRP B 1 10 ? 6.941 24.781 -0.213 1 95.44 10 TRP B N 1
ATOM 1548 C CA . TRP B 1 10 ? 7.094 26.234 -0.326 1 95.44 10 TRP B CA 1
ATOM 1549 C C . TRP B 1 10 ? 5.891 26.859 -1.027 1 95.44 10 TRP B C 1
ATOM 1551 O O . TRP B 1 10 ? 5.441 26.359 -2.061 1 95.44 10 TRP B O 1
ATOM 1561 N N . LEU B 1 11 ? 5.336 27.875 -0.436 1 95.19 11 LEU B N 1
ATOM 1562 C CA . LEU B 1 11 ? 4.18 28.594 -0.963 1 95.19 11 LEU B CA 1
ATOM 1563 C C . LEU B 1 11 ? 4.488 30.078 -1.121 1 95.19 11 LEU B C 1
ATOM 1565 O O . LEU B 1 11 ? 5.031 30.703 -0.209 1 95.19 11 LEU B O 1
ATOM 1569 N N . PRO B 1 12 ? 4.109 30.688 -2.223 1 92.81 12 PRO B N 1
ATOM 1570 C CA . PRO B 1 12 ? 4.406 32.094 -2.477 1 92.81 12 PRO B CA 1
ATOM 1571 C C . PRO B 1 12 ? 3.408 33.031 -1.811 1 92.81 12 PRO B C 1
ATOM 1573 O O . PRO B 1 12 ? 2.848 33.906 -2.471 1 92.81 12 PRO B O 1
ATOM 1576 N N . TYR B 1 13 ? 3.146 32.875 -0.56 1 93.12 13 TYR B N 1
ATOM 1577 C CA . TYR B 1 13 ? 2.242 33.688 0.242 1 93.12 13 TYR B CA 1
ATOM 1578 C C . TYR B 1 13 ? 2.852 34 1.604 1 93.12 13 TYR B C 1
ATOM 1580 O O . TYR B 1 13 ? 3.697 33.25 2.098 1 93.12 13 TYR B O 1
ATOM 1588 N N . PRO B 1 14 ? 2.418 35.094 2.207 1 92.62 14 PRO B N 1
ATOM 1589 C CA . PRO B 1 14 ? 2.953 35.469 3.52 1 92.62 14 PRO B CA 1
ATOM 1590 C C . PRO B 1 14 ? 2.631 34.438 4.598 1 92.62 14 PRO B C 1
ATOM 1592 O O . PRO B 1 14 ? 1.591 33.781 4.535 1 92.62 14 PRO B O 1
ATOM 1595 N N . VAL B 1 15 ? 3.479 34.344 5.641 1 94.25 15 VAL B N 1
ATOM 1596 C CA . VAL B 1 15 ? 3.412 33.344 6.711 1 94.25 15 VAL B CA 1
ATOM 1597 C C . VAL B 1 15 ? 2.047 33.406 7.391 1 94.25 15 VAL B C 1
ATOM 1599 O O . VAL B 1 15 ? 1.421 32.375 7.645 1 94.25 15 VAL B O 1
ATOM 1602 N N . HIS B 1 16 ? 1.584 34.656 7.648 1 90.38 16 HIS B N 1
ATOM 1603 C CA . HIS B 1 16 ? 0.345 34.781 8.406 1 90.38 16 HIS B CA 1
ATOM 1604 C C . HIS B 1 16 ? -0.845 34.25 7.621 1 90.38 16 HIS B C 1
ATOM 1606 O O . HIS B 1 16 ? -1.774 33.688 8.203 1 90.38 16 HIS B O 1
ATOM 1612 N N . LEU B 1 17 ? -0.827 34.344 6.328 1 89.25 17 LEU B N 1
ATOM 1613 C CA . LEU B 1 17 ? -1.922 33.844 5.5 1 89.25 17 LEU B CA 1
ATOM 1614 C C . LEU B 1 17 ? -1.903 32.344 5.418 1 89.25 17 LEU B C 1
ATOM 1616 O O . LEU B 1 17 ? -2.949 31.688 5.531 1 89.25 17 LEU B O 1
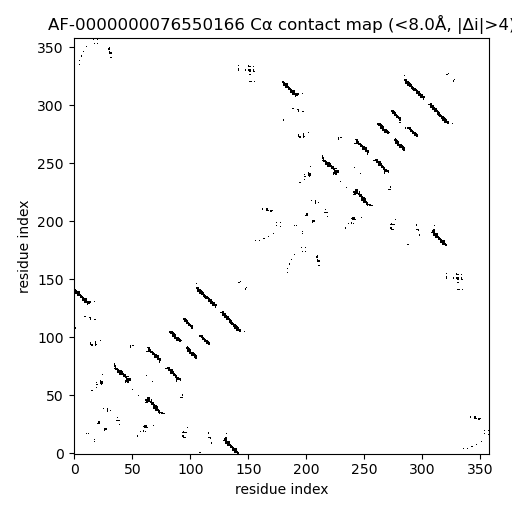ATOM 1620 N N . VAL B 1 18 ? -0.712 31.812 5.223 1 93.44 18 VAL B N 1
ATOM 1621 C CA . VAL B 1 18 ? -0.574 30.359 5.141 1 93.44 18 VAL B CA 1
ATOM 1622 C C . VAL B 1 18 ? -0.994 29.719 6.465 1 93.44 18 VAL B C 1
ATOM 1624 O O . VAL B 1 18 ? -1.746 28.75 6.48 1 93.44 18 VAL B O 1
ATOM 1627 N N . PHE B 1 19 ? -0.524 30.312 7.516 1 93.44 19 PHE B N 1
ATOM 1628 C CA . PHE B 1 19 ? -0.856 29.812 8.844 1 93.44 19 PHE B CA 1
ATOM 1629 C C . PHE B 1 19 ? -2.363 29.828 9.07 1 93.44 19 PHE B C 1
ATOM 1631 O O . PHE B 1 19 ? -2.949 28.844 9.5 1 93.44 19 PHE B O 1
ATOM 1638 N N . ALA B 1 20 ? -2.961 30.938 8.766 1 90.06 20 ALA B N 1
ATOM 1639 C CA . ALA B 1 20 ? -4.395 31.109 8.977 1 90.06 20 ALA B CA 1
ATOM 1640 C C . ALA B 1 20 ? -5.195 30.109 8.148 1 90.06 20 ALA B C 1
ATOM 1642 O O . ALA B 1 20 ? -6.215 29.578 8.602 1 90.06 20 ALA B O 1
ATOM 1643 N N . PHE B 1 21 ? -4.789 29.891 6.965 1 91.94 21 PHE B N 1
ATOM 1644 C CA . PHE B 1 21 ? -5.461 28.953 6.078 1 91.94 21 PHE B CA 1
ATOM 1645 C C . PHE B 1 21 ? -5.504 27.562 6.699 1 91.94 21 PHE B C 1
ATOM 1647 O O . PHE B 1 21 ? -6.566 26.938 6.773 1 91.94 21 PHE B O 1
ATOM 1654 N N . PHE B 1 22 ? -4.375 27.109 7.223 1 93.62 22 PHE B N 1
ATOM 1655 C CA . PHE B 1 22 ? -4.273 25.75 7.746 1 93.62 22 PHE B CA 1
ATOM 1656 C C . PHE B 1 22 ? -4.871 25.672 9.148 1 93.62 22 PHE B C 1
ATOM 1658 O O . PHE B 1 22 ? -5.316 24.594 9.57 1 93.62 22 PHE B O 1
ATOM 1665 N N . ALA B 1 23 ? -4.871 26.766 9.836 1 92.19 23 ALA B N 1
ATOM 1666 C CA . ALA B 1 23 ? -5.418 26.781 11.188 1 92.19 23 ALA B CA 1
ATOM 1667 C C . ALA B 1 23 ? -6.945 26.844 11.164 1 92.19 23 ALA B C 1
ATOM 1669 O O . ALA B 1 23 ? -7.594 26.672 12.195 1 92.19 23 ALA B O 1
ATOM 1670 N N . ASN B 1 24 ? -7.484 27.094 10.023 1 89.44 24 ASN B N 1
ATOM 1671 C CA . ASN B 1 24 ? -8.93 27.125 9.859 1 89.44 24 ASN B CA 1
ATOM 1672 C C . ASN B 1 24 ? -9.484 25.719 9.594 1 89.44 24 ASN B C 1
ATOM 1674 O O . ASN B 1 24 ? -9.281 25.156 8.523 1 89.44 24 ASN B O 1
ATOM 1678 N N . PRO B 1 25 ? -10.227 25.141 10.555 1 89.94 25 PRO B N 1
ATOM 1679 C CA . PRO B 1 25 ? -10.703 23.766 10.398 1 89.94 25 PRO B CA 1
ATOM 1680 C C . PRO B 1 25 ? -11.672 23.594 9.227 1 89.94 25 PRO B C 1
ATOM 1682 O O . PRO B 1 25 ? -11.82 22.5 8.695 1 89.94 25 PRO B O 1
ATOM 1685 N N . GLU B 1 26 ? -12.242 24.656 8.766 1 88.12 26 GLU B N 1
ATOM 1686 C CA . GLU B 1 26 ? -13.188 24.578 7.66 1 88.12 26 GLU B CA 1
ATOM 1687 C C . GLU B 1 26 ? -12.492 24.188 6.359 1 88.12 26 GLU B C 1
ATOM 1689 O O . GLU B 1 26 ? -13.133 23.688 5.43 1 88.12 26 GLU B O 1
ATOM 1694 N N . ASN B 1 27 ? -11.219 24.406 6.332 1 91 27 ASN B N 1
ATOM 1695 C CA . ASN B 1 27 ? -10.477 24.094 5.117 1 91 27 ASN B CA 1
ATOM 1696 C C . ASN B 1 27 ? -10.039 22.641 5.082 1 91 27 ASN B C 1
ATOM 1698 O O . ASN B 1 27 ? -9.633 22.141 4.031 1 91 27 ASN B O 1
ATOM 1702 N N . LEU B 1 28 ? -10.148 21.906 6.16 1 90.88 28 LEU B N 1
ATOM 1703 C CA . LEU B 1 28 ? -9.625 20.547 6.297 1 90.88 28 LEU B CA 1
ATOM 1704 C C . LEU B 1 28 ? -10.266 19.609 5.277 1 90.88 28 LEU B C 1
ATOM 1706 O O . LEU B 1 28 ? -9.555 18.906 4.547 1 90.88 28 LEU B O 1
ATOM 1710 N N . PRO B 1 29 ? -11.617 19.609 5.117 1 90.81 29 PRO B N 1
ATOM 1711 C CA . PRO B 1 29 ? -12.203 18.672 4.148 1 90.81 29 PRO B CA 1
ATOM 1712 C C . PRO B 1 29 ? -11.719 18.922 2.723 1 90.81 29 PRO B C 1
ATOM 1714 O O . PRO B 1 29 ? -11.586 17.984 1.94 1 90.81 29 PRO B O 1
ATOM 1717 N N . HIS B 1 30 ? -11.375 20.172 2.402 1 91.12 30 HIS B N 1
ATOM 1718 C CA . HIS B 1 30 ? -10.938 20.531 1.056 1 91.12 30 HIS B CA 1
ATOM 1719 C C . HIS B 1 30 ? -9.5 20.094 0.806 1 91.12 30 HIS B C 1
ATOM 1721 O O . HIS B 1 30 ? -9.062 20.016 -0.344 1 91.12 30 HIS B O 1
ATOM 1727 N N . LEU B 1 31 ? -8.812 19.844 1.873 1 93.25 31 LEU B N 1
ATOM 1728 C CA . LEU B 1 31 ? -7.402 19.484 1.782 1 93.25 31 LEU B CA 1
ATOM 1729 C C . LEU B 1 31 ? -7.23 17.969 1.779 1 93.25 31 LEU B C 1
ATOM 1731 O O . LEU B 1 31 ? -6.113 17.469 1.638 1 93.25 31 LEU B O 1
ATOM 1735 N N . MET B 1 32 ? -8.297 17.172 1.949 1 92.19 32 MET B N 1
ATOM 1736 C CA . MET B 1 32 ? -8.289 15.703 1.937 1 92.19 32 MET B CA 1
ATOM 1737 C C . MET B 1 32 ? -8.805 15.172 0.604 1 92.19 32 MET B C 1
ATOM 1739 O O . MET B 1 32 ? -9.641 15.805 -0.046 1 92.19 32 MET B O 1
ATOM 1743 N N . PRO B 1 33 ? -8.297 14.039 0.212 1 90.38 33 PRO B N 1
ATOM 1744 C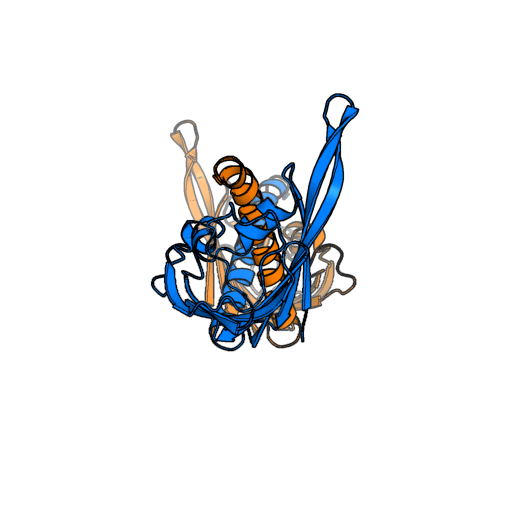 CA . PRO B 1 33 ? -8.781 13.484 -1.055 1 90.38 33 PRO B CA 1
ATOM 1745 C C . PRO B 1 33 ? -10.305 13.391 -1.113 1 90.38 33 PRO B C 1
ATOM 1747 O O . PRO B 1 33 ? -10.938 12.992 -0.133 1 90.38 33 PRO B O 1
ATOM 1750 N N . ARG B 1 34 ? -10.805 13.641 -2.352 1 89.56 34 ARG B N 1
ATOM 1751 C CA . ARG B 1 34 ? -12.258 13.727 -2.521 1 89.56 34 ARG B CA 1
ATOM 1752 C C . ARG B 1 34 ? -12.914 12.375 -2.242 1 89.56 34 ARG B C 1
ATOM 1754 O O . ARG B 1 34 ? -14.016 12.328 -1.686 1 89.56 34 ARG B O 1
ATOM 1761 N N . TRP B 1 35 ? -12.281 11.352 -2.623 1 89.06 35 TRP B N 1
ATOM 1762 C CA . TRP B 1 35 ? -12.875 10.023 -2.463 1 89.06 35 TRP B CA 1
ATOM 1763 C C . TRP B 1 35 ? -13.078 9.695 -0.989 1 89.06 35 TRP B C 1
ATOM 1765 O O . TRP B 1 35 ? -13.891 8.828 -0.647 1 89.06 35 TRP B O 1
ATOM 1775 N N . GLN B 1 36 ? -12.391 10.328 -0.075 1 91.69 36 GLN B N 1
ATOM 1776 C CA . GLN B 1 36 ? -12.555 10.078 1.354 1 91.69 36 GLN B CA 1
ATOM 1777 C C . GLN B 1 36 ? -13.844 10.711 1.879 1 91.69 36 GLN B C 1
ATOM 1779 O O . GLN B 1 36 ? -14.328 10.336 2.947 1 91.69 36 GLN B O 1
ATOM 1784 N N . GLN B 1 37 ? -14.383 11.773 1.178 1 93.75 37 GLN B N 1
ATOM 1785 C CA . GLN B 1 37 ? -15.633 12.438 1.543 1 93.75 37 GLN B CA 1
ATOM 1786 C C . GLN B 1 37 ? -15.609 12.891 3.002 1 93.75 37 GLN B C 1
ATOM 1788 O O . GLN B 1 37 ? -16.516 12.578 3.768 1 93.75 37 GLN B O 1
ATOM 1793 N N . ALA B 1 38 ? -14.562 13.586 3.398 1 94 38 ALA B N 1
ATOM 1794 C CA . ALA B 1 38 ? -14.406 14.047 4.773 1 94 38 ALA B CA 1
ATOM 1795 C C . ALA B 1 38 ? -15.477 15.07 5.137 1 94 38 ALA B C 1
ATOM 1797 O O . ALA B 1 38 ? -15.828 15.93 4.324 1 94 38 ALA B O 1
ATOM 1798 N N . HIS B 1 39 ? -16 14.953 6.312 1 94.56 39 HIS B N 1
ATOM 1799 C CA . HIS B 1 39 ? -17.031 15.836 6.859 1 94.56 39 HIS B CA 1
ATOM 1800 C C . HIS B 1 39 ? -16.734 16.203 8.305 1 94.56 39 HIS B C 1
ATOM 1802 O O . HIS B 1 39 ? -16.312 15.352 9.102 1 94.56 39 HIS B O 1
ATOM 1808 N N . ILE B 1 40 ? -16.891 17.484 8.602 1 94.44 40 ILE B N 1
ATOM 1809 C CA . ILE B 1 40 ? -16.766 17.906 9.992 1 94.44 40 ILE B CA 1
ATOM 1810 C C . ILE B 1 40 ? -18.031 17.531 10.766 1 94.44 40 ILE B C 1
ATOM 1812 O O . ILE B 1 40 ? -19.109 18.047 10.469 1 94.44 40 ILE B O 1
ATOM 1816 N N . GLU B 1 41 ? -17.906 16.719 11.672 1 94.75 41 GLU B N 1
ATOM 1817 C CA . GLU B 1 41 ? -19.047 16.266 12.461 1 94.75 41 GLU B CA 1
ATOM 1818 C C . GLU B 1 41 ? -19.297 17.188 13.656 1 94.75 41 GLU B C 1
ATOM 1820 O O . GLU B 1 41 ? -20.438 17.5 13.984 1 94.75 41 GLU B O 1
ATOM 1825 N N . GLN B 1 42 ? -18.234 17.469 14.289 1 92.81 42 GLN B N 1
ATOM 1826 C CA . GLN B 1 42 ? -18.281 18.328 15.477 1 92.81 42 GLN B CA 1
ATOM 1827 C C . GLN B 1 42 ? -17.031 19.188 15.578 1 92.81 42 GLN B C 1
ATOM 1829 O O . GLN B 1 42 ? -15.93 18.75 15.234 1 92.81 42 GLN B O 1
ATOM 1834 N N . ALA B 1 43 ? -17.234 20.469 16.031 1 91.56 43 ALA B N 1
ATOM 1835 C CA . ALA B 1 43 ? -16.125 21.375 16.281 1 91.56 43 ALA B CA 1
ATOM 1836 C C . ALA B 1 43 ? -16.359 22.219 17.531 1 91.56 43 ALA B C 1
ATOM 1838 O O . ALA B 1 43 ? -17.406 22.859 17.656 1 91.56 43 ALA B O 1
ATOM 1839 N N . SER B 1 44 ? -15.5 22.031 18.438 1 91.62 44 SER B N 1
ATOM 1840 C CA . SER B 1 44 ? -15.422 22.906 19.609 1 91.62 44 SER B CA 1
ATOM 1841 C C . SER B 1 44 ? -14.203 23.828 19.531 1 91.62 44 SER B C 1
ATOM 1843 O O . SER B 1 44 ? -13.078 23.375 19.766 1 91.62 44 SER B O 1
ATOM 1845 N N . LEU B 1 45 ? -14.5 25.062 19.188 1 89 45 LEU B N 1
ATOM 1846 C CA . LEU B 1 45 ? -13.398 25.984 18.906 1 89 45 LEU B CA 1
ATOM 1847 C C . LEU B 1 45 ? -13.125 26.891 20.109 1 89 45 LEU B C 1
ATOM 1849 O O . LEU B 1 45 ? -14.062 27.391 20.75 1 89 45 LEU B O 1
ATOM 1853 N N . THR B 1 46 ? -11.914 26.938 20.469 1 84 46 THR B N 1
ATOM 1854 C CA . THR B 1 46 ? -11.43 27.891 21.469 1 84 46 THR B CA 1
ATOM 1855 C C . THR B 1 46 ? -10.414 28.844 20.859 1 84 46 THR B C 1
ATOM 1857 O O . THR B 1 46 ? -9.711 28.5 19.906 1 84 46 THR B O 1
ATOM 1860 N N . THR B 1 47 ? -10.453 30.078 21.25 1 78.88 47 THR B N 1
ATOM 1861 C CA . THR B 1 47 ? -9.516 31.047 20.703 1 78.88 47 THR B CA 1
ATOM 1862 C C . THR B 1 47 ? -8.812 31.812 21.828 1 78.88 47 THR B C 1
ATOM 1864 O O . THR B 1 47 ? -8.914 33.031 21.922 1 78.88 47 THR B O 1
ATOM 1867 N N . PRO B 1 48 ? -7.98 31.156 22.578 1 72.56 48 PRO B N 1
ATOM 1868 C CA . PRO B 1 48 ? -7.371 31.797 23.734 1 72.56 48 PRO B CA 1
ATOM 1869 C C . PRO B 1 48 ? -6.141 32.625 23.375 1 72.56 48 PRO B C 1
ATOM 1871 O O . PRO B 1 48 ? -5.73 33.5 24.141 1 72.56 48 PRO B O 1
ATOM 1874 N N . THR B 1 49 ? -5.469 32.281 22.344 1 75.44 49 THR B N 1
ATOM 1875 C CA . THR B 1 49 ? -4.211 32.938 22.016 1 75.44 49 THR B CA 1
ATOM 1876 C C . THR B 1 49 ? -4.465 34.281 21.312 1 75.44 49 THR B C 1
ATOM 1878 O O . THR B 1 49 ? -5.191 34.344 20.312 1 75.44 49 THR B O 1
ATOM 1881 N N . PRO B 1 50 ? -3.992 35.344 21.938 1 73.94 50 PRO B N 1
ATOM 1882 C CA . PRO B 1 50 ? -4.199 36.625 21.297 1 73.94 50 PRO B CA 1
ATOM 1883 C C . PRO B 1 50 ? -3.582 36.719 19.906 1 73.94 50 PRO B C 1
ATOM 1885 O O . PRO B 1 50 ? -2.492 36.188 19.672 1 73.94 50 PRO B O 1
ATOM 1888 N N . ARG B 1 51 ? -4.34 37.188 18.984 1 73.38 51 ARG B N 1
ATOM 1889 C CA . ARG B 1 51 ? -3.844 37.406 17.625 1 73.38 51 ARG B CA 1
ATOM 1890 C C . ARG B 1 51 ? -2.799 38.5 17.578 1 73.38 51 ARG B C 1
ATOM 1892 O O . ARG B 1 51 ? -2.916 39.5 18.281 1 73.38 51 ARG B O 1
ATOM 1899 N N . PRO B 1 52 ? -1.694 38.188 16.812 1 69.38 52 PRO B N 1
ATOM 1900 C CA . PRO B 1 52 ? -0.718 39.25 16.688 1 69.38 52 PRO B CA 1
ATOM 1901 C C . PRO B 1 52 ? -1.337 40.562 16.172 1 69.38 52 PRO B C 1
ATOM 1903 O O . PRO B 1 52 ? -2.314 40.531 15.422 1 69.38 52 PRO B O 1
ATOM 1906 N N . ALA B 1 53 ? -0.865 41.656 16.719 1 63.88 53 ALA B N 1
ATOM 1907 C CA . ALA B 1 53 ? -1.316 43 16.312 1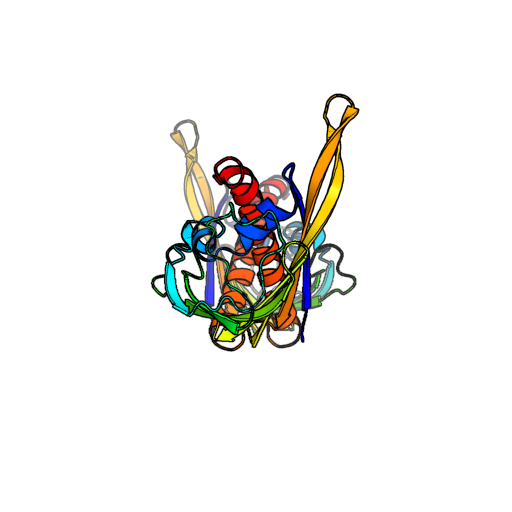 63.88 53 ALA B CA 1
ATOM 1908 C C . ALA B 1 53 ? -1.239 43.156 14.789 1 63.88 53 ALA B C 1
ATOM 1910 O O . ALA B 1 53 ? -0.287 42.688 14.156 1 63.88 53 ALA B O 1
ATOM 1911 N N . GLY B 1 54 ? -2.195 43.688 14.102 1 58.78 54 GLY B N 1
ATOM 1912 C CA . GLY B 1 54 ? -2.174 43.969 12.672 1 58.78 54 GLY B CA 1
ATOM 1913 C C . GLY B 1 54 ? -2.822 42.906 11.836 1 58.78 54 GLY B C 1
ATOM 1914 O O . GLY B 1 54 ? -2.826 42.969 10.602 1 58.78 54 GLY B O 1
ATOM 1915 N N . THR B 1 55 ? -3.158 41.812 12.484 1 59.91 55 THR B N 1
ATOM 1916 C CA . THR B 1 55 ? -3.729 40.719 11.703 1 59.91 55 THR B CA 1
ATOM 1917 C C . THR B 1 55 ? -5.246 40.656 11.859 1 59.91 55 THR B C 1
ATOM 1919 O O . THR B 1 55 ? -5.875 39.656 11.57 1 59.91 55 THR B O 1
ATOM 1922 N N . SER B 1 56 ? -5.832 41.688 12.57 1 54.28 56 SER B N 1
ATOM 1923 C CA . SER B 1 56 ? -7.262 41.781 12.852 1 54.28 56 SER B CA 1
ATOM 1924 C C . SER B 1 56 ? -8.086 41.531 11.594 1 54.28 56 SER B C 1
ATOM 1926 O O . SER B 1 56 ? -9.258 41.156 11.672 1 54.28 56 SER B O 1
ATOM 1928 N N . ALA B 1 57 ? -7.551 41.906 10.586 1 50.34 57 ALA B N 1
ATOM 1929 C CA . ALA B 1 57 ? -8.297 41.844 9.328 1 50.34 57 ALA B CA 1
ATOM 1930 C C . ALA B 1 57 ? -8.586 40.406 8.945 1 50.34 57 ALA B C 1
ATOM 1932 O O . ALA B 1 57 ? -9.391 40.125 8.047 1 50.34 57 ALA B O 1
ATOM 1933 N N . LEU B 1 58 ? -7.824 39.5 9.656 1 54.78 58 LEU B N 1
ATOM 1934 C CA . LEU B 1 58 ? -8.031 38.094 9.242 1 54.78 58 LEU B CA 1
ATOM 1935 C C . LEU B 1 58 ? -9.203 37.469 10 1 54.78 58 LEU B C 1
ATOM 1937 O O . LEU B 1 58 ? -9.133 37.281 11.211 1 54.78 58 LEU B O 1
ATOM 1941 N N . ARG B 1 59 ? -10.477 37.875 9.656 1 54.38 59 ARG B N 1
ATOM 1942 C CA . ARG B 1 59 ? -11.719 37.312 10.211 1 54.38 59 ARG B CA 1
ATOM 1943 C C . ARG B 1 59 ? -11.766 35.812 10.062 1 54.38 59 ARG B C 1
ATOM 1945 O O . ARG B 1 59 ? -12.828 35.25 9.828 1 54.38 59 ARG B O 1
ATOM 1952 N N . THR B 1 60 ? -10.469 35.188 10.219 1 61.5 60 THR B N 1
ATOM 1953 C CA . THR B 1 60 ? -10.516 33.75 9.922 1 61.5 60 THR B CA 1
ATOM 1954 C C . THR B 1 60 ? -10.664 32.938 11.211 1 61.5 60 THR B C 1
ATOM 1956 O O . THR B 1 60 ? -10.039 33.25 12.227 1 61.5 60 THR B O 1
ATOM 1959 N N . ILE B 1 61 ? -11.664 32.094 11.195 1 71.5 61 ILE B N 1
ATOM 1960 C CA . ILE B 1 61 ? -11.82 31.109 12.273 1 71.5 61 ILE B CA 1
ATOM 1961 C C . ILE B 1 61 ? -10.578 30.219 12.344 1 71.5 61 ILE B C 1
ATOM 1963 O O . ILE B 1 61 ? -10.102 29.719 11.32 1 71.5 61 ILE B O 1
ATOM 1967 N N . ALA B 1 62 ? -9.82 30.391 13.492 1 75.94 62 ALA B N 1
ATOM 1968 C CA . ALA B 1 62 ? -8.688 29.5 13.734 1 75.94 62 ALA B CA 1
ATOM 1969 C C . ALA B 1 62 ? -8.953 28.594 14.93 1 75.94 62 ALA B C 1
ATOM 1971 O O . ALA B 1 62 ? -9.523 29.031 15.938 1 75.94 62 ALA B O 1
ATOM 1972 N N . ALA B 1 63 ? -8.648 27.328 14.719 1 81.06 63 ALA B N 1
ATOM 1973 C CA . ALA B 1 63 ? -8.672 26.406 15.852 1 81.06 63 ALA B CA 1
ATOM 1974 C C . ALA B 1 63 ? -7.414 26.547 16.703 1 81.06 63 ALA B C 1
ATOM 1976 O O . ALA B 1 63 ? -6.344 26.062 16.312 1 81.06 63 ALA B O 1
ATOM 1977 N N . ASP B 1 64 ? -7.676 27.266 17.781 1 88.44 64 ASP B N 1
ATOM 1978 C CA . ASP B 1 64 ? -6.551 27.562 18.656 1 88.44 64 ASP B CA 1
ATOM 1979 C C . ASP B 1 64 ? -6.398 26.516 19.734 1 88.44 64 ASP B C 1
ATOM 1981 O O . ASP B 1 64 ? -7.016 25.438 19.672 1 88.44 64 ASP B O 1
ATOM 1985 N N . LEU B 1 65 ? -5.453 26.719 20.656 1 90.06 65 LEU B N 1
ATOM 1986 C CA . LEU B 1 65 ? -5.141 25.797 21.75 1 90.06 65 LEU B CA 1
ATOM 1987 C C . LEU B 1 65 ? -6.414 25.328 22.438 1 90.06 65 LEU B C 1
ATOM 1989 O O . LEU B 1 65 ? -7.277 26.141 22.781 1 90.06 65 LEU B O 1
ATOM 1993 N N . GLY B 1 66 ? -6.535 24.016 22.5 1 91.94 66 GLY B N 1
ATOM 1994 C CA . GLY B 1 66 ? -7.66 23.453 23.219 1 91.94 66 GLY B CA 1
ATOM 1995 C C . GLY B 1 66 ? -8.852 23.141 22.328 1 91.94 66 GLY B C 1
ATOM 1996 O O . GLY B 1 66 ? -9.797 22.484 22.75 1 91.94 66 GLY B O 1
ATOM 1997 N N . SER B 1 67 ? -8.852 23.641 21.047 1 93.06 67 SER B N 1
ATOM 1998 C CA . SER B 1 67 ? -9.922 23.328 20.109 1 93.06 67 SER B CA 1
ATOM 1999 C C . SER B 1 67 ? -9.953 21.844 19.797 1 93.06 67 SER B C 1
ATOM 2001 O O . SER B 1 67 ? -8.914 21.188 19.75 1 93.06 67 SER B O 1
ATOM 2003 N N . ARG B 1 68 ? -11.164 21.344 19.672 1 94.5 68 ARG B N 1
ATOM 2004 C CA . ARG B 1 68 ? -11.375 19.953 19.281 1 94.5 68 ARG B CA 1
ATOM 2005 C C . ARG B 1 68 ? -12.227 19.859 18.016 1 94.5 68 ARG B C 1
ATOM 2007 O O . ARG B 1 68 ? -13.211 20.578 17.875 1 94.5 68 ARG B O 1
ATOM 2014 N N . ILE B 1 69 ? -11.773 19.031 17.125 1 95.19 69 ILE B N 1
ATOM 2015 C CA . ILE B 1 69 ? -12.484 18.844 15.867 1 95.19 69 ILE B CA 1
ATOM 2016 C C . ILE B 1 69 ? -12.688 17.344 15.617 1 95.19 69 ILE B C 1
ATOM 2018 O O . ILE B 1 69 ? -11.758 16.547 15.789 1 95.19 69 ILE B O 1
ATOM 2022 N N . THR B 1 70 ? -13.883 16.938 15.312 1 96 70 THR B N 1
ATOM 2023 C CA . THR B 1 70 ? -14.211 15.578 14.914 1 96 70 THR B CA 1
ATOM 2024 C C . THR B 1 70 ? -14.656 15.539 13.453 1 96 70 THR B C 1
ATOM 2026 O O . THR B 1 70 ? -15.625 16.203 13.078 1 96 70 THR B O 1
ATOM 2029 N N . ILE B 1 71 ? -13.914 14.789 12.703 1 95.69 71 ILE B N 1
ATOM 2030 C CA . ILE B 1 71 ? -14.32 14.586 11.32 1 95.69 71 ILE B CA 1
ATOM 2031 C C . ILE B 1 71 ? -14.656 13.109 11.086 1 95.69 71 ILE B C 1
ATOM 2033 O O . ILE B 1 71 ? -14.328 12.258 11.914 1 95.69 71 ILE B O 1
ATOM 2037 N N . SER B 1 72 ? -15.367 12.836 10.055 1 95.81 72 SER B N 1
ATOM 2038 C CA . SER B 1 72 ? -15.547 11.484 9.539 1 95.81 72 SER B CA 1
ATOM 2039 C C . SER B 1 72 ? -15.102 11.383 8.086 1 95.81 72 SER B C 1
ATOM 2041 O O . SER B 1 72 ? -15.172 12.359 7.34 1 95.81 72 SER B O 1
ATOM 2043 N N . PHE B 1 73 ? -14.562 10.18 7.707 1 93.5 73 PHE B N 1
ATOM 2044 C CA . PHE B 1 73 ? -14.062 9.992 6.352 1 93.5 73 PHE B CA 1
ATOM 2045 C C . PHE B 1 73 ? -14.133 8.523 5.945 1 93.5 73 PHE B C 1
ATOM 2047 O O . PHE B 1 73 ? -14.336 7.648 6.793 1 93.5 73 PHE B O 1
ATOM 2054 N N . ARG B 1 74 ? -14.062 8.305 4.625 1 90 74 ARG B N 1
ATOM 2055 C CA . ARG B 1 74 ? -13.969 6.945 4.105 1 90 74 ARG B CA 1
ATOM 2056 C C . ARG B 1 74 ? -12.508 6.5 3.992 1 90 74 ARG B C 1
ATOM 2058 O O . ARG B 1 74 ? -11.688 7.191 3.385 1 90 74 ARG B O 1
ATOM 2065 N N . PRO B 1 75 ? -12.188 5.352 4.598 1 84.56 75 PRO B N 1
ATOM 2066 C CA . PRO B 1 75 ? -10.789 4.93 4.633 1 84.56 75 PRO B CA 1
ATOM 2067 C C . PRO B 1 75 ? -10.289 4.414 3.281 1 84.56 75 PRO B C 1
ATOM 2069 O O . PRO B 1 75 ? -9.086 4.348 3.047 1 84.56 75 PRO B O 1
ATOM 2072 N N . PHE B 1 76 ? -11.133 3.969 2.377 1 80.75 76 PHE B N 1
ATOM 2073 C CA . PHE B 1 76 ? -10.812 3.516 1.029 1 80.75 76 PHE B CA 1
ATOM 2074 C C . PHE B 1 76 ? -11.914 3.893 0.051 1 80.75 76 PHE B C 1
ATOM 2076 O O . PHE B 1 76 ? -13.031 4.219 0.462 1 80.75 76 PHE B O 1
ATOM 2083 N N . PRO B 1 77 ? -11.484 3.887 -1.2 1 82.06 77 PRO B N 1
ATOM 2084 C CA . PRO B 1 77 ? -12.484 4.289 -2.186 1 82.06 77 PRO B CA 1
ATOM 2085 C C . PRO B 1 77 ? -13.75 3.432 -2.127 1 82.06 77 PRO B C 1
ATOM 2087 O O . PRO B 1 77 ? -13.664 2.201 -2.084 1 82.06 77 PRO B O 1
ATOM 2090 N N . TYR B 1 78 ? -14.922 4.02 -2.02 1 83.94 78 TYR B N 1
ATOM 2091 C CA . TYR B 1 78 ? -16.25 3.416 -2.066 1 83.94 78 TYR B CA 1
ATOM 2092 C C . TYR B 1 78 ? -16.531 2.625 -0.796 1 83.94 78 TYR B C 1
ATOM 2094 O O . TYR B 1 78 ? -17.438 1.784 -0.77 1 83.94 78 TYR B O 1
ATOM 2102 N N . SER B 1 79 ? -15.781 2.82 0.176 1 85.19 79 SER B N 1
ATOM 2103 C CA . SER B 1 79 ? -16.062 2.193 1.464 1 85.19 79 SER B CA 1
ATOM 2104 C C . SER B 1 79 ? -17.469 2.551 1.959 1 85.19 79 SER B C 1
ATOM 2106 O O . SER B 1 79 ? -17.859 3.719 1.942 1 85.19 79 SER B O 1
ATOM 2108 N N . PRO B 1 80 ? -18.172 1.486 2.387 1 87.44 80 PRO B N 1
ATOM 2109 C CA . PRO B 1 80 ? -19.5 1.768 2.938 1 87.44 80 PRO B CA 1
ATOM 2110 C C . PRO B 1 80 ? -19.438 2.344 4.352 1 87.44 80 PRO B C 1
ATOM 2112 O O . PRO B 1 80 ? -20.438 2.879 4.844 1 87.44 80 PRO B O 1
ATOM 2115 N N . ILE B 1 81 ? -18.344 2.197 5 1 87.44 81 ILE B N 1
ATOM 2116 C CA . ILE B 1 81 ? -18.219 2.648 6.383 1 87.44 81 ILE B CA 1
ATOM 2117 C C . ILE B 1 81 ? -17.391 3.928 6.438 1 87.44 81 ILE B C 1
ATOM 2119 O O . ILE B 1 81 ? -16.5 4.129 5.613 1 87.44 81 ILE B O 1
ATOM 2123 N N . ARG B 1 82 ? -17.734 4.789 7.391 1 91.75 82 ARG B N 1
ATOM 2124 C CA . ARG B 1 82 ? -16.953 5.984 7.699 1 91.75 82 ARG B CA 1
ATOM 2125 C C . ARG B 1 82 ? -16.234 5.84 9.031 1 91.75 82 ARG B C 1
ATOM 2127 O O . ARG B 1 82 ? -16.75 5.223 9.961 1 91.75 82 ARG B O 1
ATOM 2134 N N . ILE B 1 83 ? -15.07 6.41 9.148 1 91.62 83 ILE B N 1
ATOM 2135 C CA . ILE B 1 83 ? -14.281 6.332 10.375 1 91.62 83 ILE B CA 1
ATOM 2136 C C . ILE B 1 83 ? -14.211 7.707 11.031 1 91.62 83 ILE B C 1
ATOM 2138 O O . ILE B 1 83 ? -13.844 8.695 10.391 1 91.62 83 ILE B O 1
ATOM 2142 N N . PRO B 1 84 ? -14.648 7.715 12.242 1 94.44 84 PRO B N 1
ATOM 2143 C CA . PRO B 1 84 ? -14.484 8.977 12.969 1 94.44 84 PRO B CA 1
ATOM 2144 C C . PRO B 1 84 ? -13.031 9.25 13.352 1 94.44 84 PRO B C 1
ATOM 2146 O O . PRO B 1 84 ? -12.281 8.32 13.656 1 94.44 84 PRO B O 1
ATOM 2149 N N . TRP B 1 85 ? -12.617 10.5 13.344 1 95.38 85 TRP B N 1
ATOM 2150 C CA . TRP B 1 85 ? -11.289 10.969 13.734 1 95.38 85 TRP B CA 1
ATOM 2151 C C . TRP B 1 85 ? -11.391 12.258 14.547 1 95.38 85 TRP B C 1
ATOM 2153 O O . TRP B 1 85 ? -11.766 13.305 14.016 1 95.38 85 TRP B O 1
ATOM 2163 N N . GLU B 1 86 ? -11.078 12.172 15.797 1 97 86 GLU B N 1
ATOM 2164 C CA . GLU B 1 86 ? -11.117 13.312 16.703 1 97 86 GLU B CA 1
ATOM 2165 C C . GLU B 1 86 ? -9.711 13.758 17.078 1 97 86 GLU B C 1
ATOM 2167 O O . GLU B 1 86 ? -8.883 12.945 17.5 1 97 86 GLU B O 1
ATOM 2172 N N . ALA B 1 87 ? -9.477 15.055 16.922 1 97 87 ALA B N 1
ATOM 2173 C CA . ALA B 1 87 ? -8.172 15.617 17.281 1 97 87 ALA B CA 1
ATOM 2174 C C . ALA B 1 87 ? -8.336 16.859 18.141 1 97 87 ALA B C 1
ATOM 2176 O O . ALA B 1 87 ? -9.367 17.531 18.094 1 97 87 ALA B O 1
ATOM 2177 N N . GLU B 1 88 ? -7.363 17.062 18.984 1 97.31 88 GLU B N 1
ATOM 2178 C CA . GLU B 1 88 ? -7.273 18.266 19.812 1 97.31 88 GLU B CA 1
ATOM 2179 C C . GLU B 1 88 ? -6.012 19.062 19.5 1 97.31 88 GLU B C 1
ATOM 2181 O O . GLU B 1 88 ? -4.938 18.484 19.312 1 97.31 88 GLU B O 1
ATOM 2186 N N . ILE B 1 89 ? -6.195 20.391 19.375 1 96.75 89 ILE B N 1
ATOM 2187 C CA . ILE B 1 89 ? -5.031 21.266 19.234 1 96.75 89 ILE B CA 1
ATOM 2188 C C . ILE B 1 89 ? -4.305 21.375 20.578 1 96.75 89 ILE B C 1
ATOM 2190 O O . ILE B 1 89 ? -4.859 21.906 21.547 1 96.75 89 ILE B O 1
ATOM 2194 N N . THR B 1 90 ? -3.051 20.953 20.672 1 96.88 90 THR B N 1
ATOM 2195 C CA . THR B 1 90 ? -2.348 20.875 21.938 1 96.88 90 THR B CA 1
ATOM 2196 C C . THR B 1 90 ? -1.246 21.922 22.031 1 96.88 90 THR B C 1
ATOM 2198 O O . THR B 1 90 ? -0.677 22.156 23.094 1 96.88 90 THR B O 1
ATOM 2201 N N . ASP B 1 91 ? -0.893 22.516 20.984 1 96 91 ASP B N 1
ATOM 2202 C CA . ASP B 1 91 ? 0.092 23.578 20.859 1 96 91 ASP B CA 1
ATOM 2203 C C . ASP B 1 91 ? -0.295 24.562 19.766 1 96 91 ASP B C 1
ATOM 2205 O O . ASP B 1 91 ? -0.796 24.156 18.703 1 96 91 ASP B O 1
ATOM 2209 N N . PHE B 1 92 ? -0.106 25.828 20.094 1 94.62 92 PHE B N 1
ATOM 2210 C CA . PHE B 1 92 ? -0.531 26.828 19.141 1 94.62 92 PHE B CA 1
ATOM 2211 C C . PHE B 1 92 ? 0.245 28.125 19.344 1 94.62 92 PHE B C 1
ATOM 2213 O O . PHE B 1 92 ? 0.172 28.75 20.406 1 94.62 92 PHE B O 1
ATOM 2220 N N . VAL B 1 93 ? 0.988 28.516 18.391 1 93.31 93 VAL B N 1
ATOM 2221 C CA . VAL B 1 93 ? 1.67 29.812 18.344 1 93.31 93 VAL B CA 1
ATOM 2222 C C . VAL B 1 93 ? 1.396 30.469 16.984 1 93.31 93 VAL B C 1
ATOM 2224 O O . VAL B 1 93 ? 1.868 30 15.953 1 93.31 93 VAL B O 1
ATOM 2227 N N . TRP B 1 94 ? 0.651 31.578 17.016 1 91 94 TRP B N 1
ATOM 2228 C CA . TRP B 1 94 ? 0.252 32.281 15.789 1 91 94 TRP B CA 1
ATOM 2229 C C . TRP B 1 94 ? 1.45 32.5 14.875 1 91 94 TRP B C 1
ATOM 2231 O O . TRP B 1 94 ? 2.516 32.906 15.328 1 91 94 TRP B O 1
ATOM 2241 N N . SER B 1 95 ? 1.239 32.094 13.523 1 92.94 95 SER B N 1
ATOM 2242 C CA . SER B 1 95 ? 2.197 32.344 12.445 1 92.94 95 SER B CA 1
ATOM 2243 C C . SER B 1 95 ? 3.51 31.609 12.695 1 92.94 95 SER B C 1
ATOM 2245 O O . SER B 1 95 ? 4.574 32.062 12.281 1 92.94 95 SER B O 1
ATOM 2247 N N . ASP B 1 96 ? 3.465 30.656 13.492 1 95.5 96 ASP B N 1
ATOM 2248 C CA . ASP B 1 96 ? 4.652 29.844 13.742 1 95.5 96 ASP B CA 1
ATOM 2249 C C . ASP B 1 96 ? 4.336 28.359 13.617 1 95.5 96 ASP B C 1
ATOM 2251 O O . ASP B 1 96 ? 4.855 27.688 12.727 1 95.5 96 ASP B O 1
ATOM 2255 N N . HIS B 1 97 ? 3.531 27.875 14.617 1 97.44 97 HIS B N 1
ATOM 2256 C CA . HIS B 1 97 ? 3.186 26.469 14.523 1 97.44 97 HIS B CA 1
ATOM 2257 C C . HIS B 1 97 ? 1.917 26.156 15.312 1 97.44 97 HIS B C 1
ATOM 2259 O O . HIS B 1 97 ? 1.499 26.938 16.156 1 97.44 97 HIS B O 1
ATOM 2265 N N . PHE B 1 98 ? 1.275 25.047 14.969 1 96.75 98 PHE B N 1
ATOM 2266 C CA . PHE B 1 98 ? 0.278 24.406 15.812 1 96.75 98 PHE B CA 1
ATOM 2267 C C . PHE B 1 98 ? 0.357 22.891 15.688 1 96.75 98 PHE B C 1
ATOM 2269 O O . PHE B 1 98 ? 0.875 22.375 14.703 1 96.75 98 PHE B O 1
ATOM 2276 N N . THR B 1 99 ? -0.08 22.188 16.766 1 97.94 99 THR B N 1
ATOM 2277 C CA . THR B 1 99 ? 0.001 20.734 16.844 1 97.94 99 THR B CA 1
ATOM 2278 C C . THR B 1 99 ? -1.36 20.141 17.172 1 97.94 99 THR B C 1
ATOM 2280 O O . THR B 1 99 ? -2.051 20.625 18.078 1 97.94 99 THR B O 1
ATOM 2283 N N . ASP B 1 100 ? -1.777 19.203 16.375 1 97.38 100 ASP B N 1
ATOM 2284 C CA . ASP B 1 100 ? -2.998 18.469 16.719 1 97.38 100 ASP B CA 1
ATOM 2285 C C . ASP B 1 100 ? -2.686 17.031 17.125 1 97.38 100 ASP B C 1
ATOM 2287 O O . ASP B 1 100 ? -1.809 16.391 16.531 1 97.38 100 ASP B O 1
ATOM 2291 N N . LEU B 1 101 ? -3.338 16.594 18.188 1 98.06 101 LEU B N 1
ATOM 2292 C CA . LEU B 1 101 ? -3.211 15.266 18.766 1 98.06 101 LEU B CA 1
ATOM 2293 C C . LEU B 1 101 ? -4.5 14.477 18.594 1 98.06 101 LEU B C 1
ATOM 2295 O O . LEU B 1 101 ? -5.586 14.961 18.906 1 98.06 101 LEU B O 1
ATOM 2299 N N . GLN B 1 102 ? -4.309 13.328 18.031 1 97.62 102 GLN B N 1
ATOM 2300 C CA . GLN B 1 102 ? -5.473 12.445 17.922 1 97.62 102 GLN B CA 1
ATOM 2301 C C . GLN B 1 102 ? -5.965 12.031 19.312 1 97.62 102 GLN B C 1
ATOM 2303 O O . GLN B 1 102 ? -5.191 11.531 20.125 1 97.62 102 GLN B O 1
ATOM 2308 N N . ILE B 1 103 ? -7.203 12.258 19.531 1 96.62 103 ILE B N 1
ATOM 2309 C CA . ILE B 1 103 ? -7.855 11.789 20.75 1 96.62 103 ILE B CA 1
ATOM 2310 C C . ILE B 1 103 ? -8.531 10.445 20.5 1 96.62 103 ILE B C 1
ATOM 2312 O O . ILE B 1 103 ? -8.422 9.523 21.312 1 96.62 103 ILE B O 1
ATOM 2316 N N . ARG B 1 104 ? -9.211 10.336 19.422 1 93.69 104 ARG B N 1
ATOM 2317 C CA . ARG B 1 104 ? -9.867 9.141 18.906 1 93.69 104 ARG B CA 1
ATOM 2318 C C . ARG B 1 104 ? -9.758 9.055 17.391 1 93.69 104 ARG B C 1
ATOM 2320 O O . ARG B 1 104 ? -9.945 10.055 16.688 1 93.69 104 ARG B O 1
ATOM 2327 N N . GLY B 1 105 ? -9.359 7.836 16.906 1 93.5 105 GLY B N 1
ATOM 2328 C CA . GLY B 1 105 ? -9.211 7.715 15.469 1 93.5 105 GLY B CA 1
ATOM 2329 C C . GLY B 1 105 ? -8.562 6.414 15.039 1 93.5 105 GLY B C 1
ATOM 2330 O O . GLY B 1 105 ? -8.5 5.461 15.82 1 93.5 105 GLY B O 1
ATOM 2331 N N . PRO B 1 106 ? -8.18 6.363 13.812 1 90.62 106 PRO B N 1
ATOM 2332 C CA . PRO B 1 106 ? -7.73 5.098 13.227 1 90.62 106 PRO B CA 1
ATOM 2333 C C . PRO B 1 106 ? -6.32 4.707 13.672 1 90.62 106 PRO B C 1
ATOM 2335 O O . PRO B 1 106 ? -5.926 3.545 13.547 1 90.62 106 PRO B O 1
ATOM 2338 N N . PHE B 1 107 ? -5.535 5.609 14.18 1 93.62 107 PHE B N 1
ATOM 2339 C CA . PHE B 1 107 ? -4.16 5.309 14.555 1 93.62 107 PHE B CA 1
ATOM 2340 C C . PHE B 1 107 ? -4.043 5.062 16.047 1 93.62 107 PHE B C 1
ATOM 2342 O O . PHE B 1 107 ? -4.852 5.57 16.828 1 93.62 107 PHE B O 1
ATOM 2349 N N . ALA B 1 108 ? -3.156 4.16 16.438 1 92.5 108 ALA B N 1
ATOM 2350 C CA . ALA B 1 108 ? -2.889 3.977 17.859 1 92.5 108 ALA B CA 1
ATOM 2351 C C . ALA B 1 108 ? -2.34 5.254 18.484 1 92.5 108 ALA B C 1
ATOM 2353 O O . ALA B 1 108 ? -2.566 5.523 19.672 1 92.5 108 ALA B O 1
ATOM 2354 N N . TYR B 1 109 ? -1.626 6.043 17.703 1 94.81 109 TYR B N 1
ATOM 2355 C CA . TYR B 1 109 ? -1.091 7.352 18.062 1 94.81 109 TYR B CA 1
ATOM 2356 C C . TYR B 1 109 ? -0.925 8.234 16.844 1 94.81 109 TYR B C 1
ATOM 2358 O O . TYR B 1 109 ? -0.523 7.758 15.773 1 94.81 109 TYR B O 1
ATOM 2366 N N . TRP B 1 110 ? -1.219 9.469 16.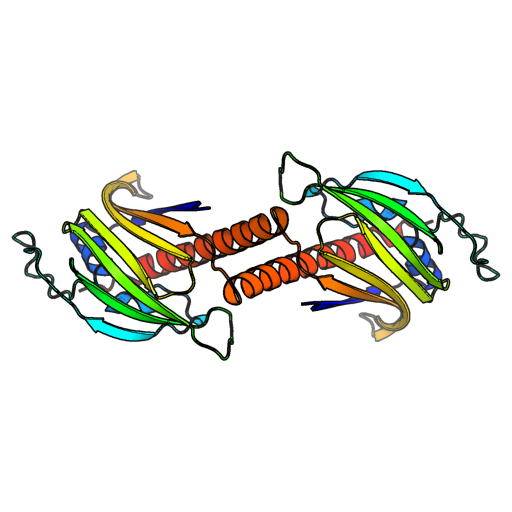984 1 96.88 110 TRP B N 1
ATOM 2367 C CA . TRP B 1 110 ? -1.072 10.422 15.883 1 96.88 110 TRP B CA 1
ATOM 2368 C C . TRP B 1 110 ? -0.862 11.836 16.406 1 96.88 110 TRP B C 1
ATOM 2370 O O . TRP B 1 110 ? -1.715 12.375 17.109 1 96.88 110 TRP B O 1
ATOM 2380 N N . LEU B 1 111 ? 0.26 12.312 16.156 1 98.31 111 LEU B N 1
ATOM 2381 C CA . LEU B 1 111 ? 0.632 13.688 16.469 1 98.31 111 LEU B CA 1
ATOM 2382 C C . LEU B 1 111 ? 1.127 14.414 15.227 1 98.31 111 LEU B C 1
ATOM 2384 O O . LEU B 1 111 ? 2.078 13.969 14.586 1 98.31 111 LEU B O 1
ATOM 2388 N N . HIS B 1 112 ? 0.455 15.469 14.891 1 98.25 112 HIS B N 1
ATOM 2389 C CA . HIS B 1 112 ? 0.769 16.203 13.672 1 98.25 112 HIS B CA 1
ATOM 2390 C C . HIS B 1 112 ? 1.134 17.656 13.984 1 98.25 112 HIS B C 1
ATOM 2392 O O . HIS B 1 112 ? 0.299 18.406 14.477 1 98.25 112 HIS B O 1
ATOM 2398 N N . ARG B 1 113 ? 2.342 18.047 13.664 1 98.25 113 ARG B N 1
ATOM 2399 C CA . ARG B 1 113 ? 2.803 19.422 13.836 1 98.25 113 ARG B CA 1
ATOM 2400 C C . ARG B 1 113 ? 2.881 20.141 12.492 1 98.25 113 ARG B C 1
ATOM 2402 O O . ARG B 1 113 ? 3.518 19.656 11.562 1 98.25 113 ARG B O 1
ATOM 2409 N N . HIS B 1 114 ? 2.213 21.219 12.398 1 97.88 114 HIS B N 1
ATOM 2410 C CA . HIS B 1 114 ? 2.301 22.156 11.281 1 97.88 114 HIS B CA 1
ATOM 2411 C C . HIS B 1 114 ? 3.172 23.359 11.633 1 97.88 114 HIS B C 1
ATOM 2413 O O . HIS B 1 114 ? 2.918 24.047 12.633 1 97.88 114 HIS B O 1
ATOM 2419 N N . SER B 1 115 ? 4.168 23.594 10.891 1 98.31 115 SER B N 1
ATOM 2420 C CA . SER B 1 115 ? 5.02 24.75 11.148 1 98.31 115 SER B CA 1
ATOM 2421 C C . SER B 1 115 ? 5.258 25.562 9.883 1 98.31 115 SER B C 1
ATOM 2423 O O . SER B 1 115 ? 5.348 25 8.789 1 98.31 115 SER B O 1
ATOM 2425 N N . VAL B 1 116 ? 5.324 26.891 10.078 1 97.75 116 VAL B N 1
ATOM 2426 C CA . VAL B 1 116 ? 5.559 27.781 8.961 1 97.75 116 VAL B CA 1
ATOM 2427 C C . VAL B 1 116 ? 6.719 28.719 9.281 1 97.75 116 VAL B C 1
ATOM 2429 O O . VAL B 1 116 ? 6.926 29.094 10.438 1 97.75 116 VAL B O 1
ATOM 2432 N N . GLN B 1 117 ? 7.492 29.078 8.297 1 98.06 117 GLN B N 1
ATOM 2433 C CA . GLN B 1 117 ? 8.562 30.062 8.414 1 98.06 117 GLN B CA 1
ATOM 2434 C C . GLN B 1 117 ? 8.766 30.797 7.098 1 98.06 117 GLN B C 1
ATOM 2436 O O . GLN B 1 117 ? 8.539 30.25 6.02 1 98.06 117 GLN B O 1
ATOM 2441 N N . PRO B 1 118 ? 9.164 32.031 7.281 1 97.06 118 PRO B N 1
ATOM 2442 C CA . PRO B 1 118 ? 9.477 32.75 6.043 1 97.06 118 PRO B CA 1
ATOM 2443 C C . PRO B 1 118 ? 10.617 32.125 5.262 1 97.06 118 PRO B C 1
ATOM 2445 O O . PRO B 1 118 ? 11.578 31.609 5.859 1 97.06 118 PRO B O 1
ATOM 2448 N N . ALA B 1 119 ? 10.406 32.031 3.961 1 96.38 119 ALA B N 1
ATOM 2449 C CA . ALA B 1 119 ? 11.453 31.5 3.094 1 96.38 119 ALA B CA 1
ATOM 2450 C C . ALA B 1 119 ? 11.414 32.156 1.713 1 96.38 119 ALA B C 1
ATOM 2452 O O . ALA B 1 119 ? 10.367 32.156 1.059 1 96.38 119 ALA B O 1
ATOM 2453 N N . THR B 1 120 ? 12.508 32.625 1.289 1 95.12 120 THR B N 1
ATOM 2454 C CA . THR B 1 120 ? 12.617 33.25 -0.018 1 95.12 120 THR B CA 1
ATOM 2455 C C . THR B 1 120 ? 13.188 32.281 -1.049 1 95.12 120 THR B C 1
ATOM 2457 O O . THR B 1 120 ? 14.117 31.547 -0.752 1 95.12 120 THR B O 1
ATOM 2460 N N . ARG B 1 121 ? 12.594 32.312 -2.199 1 92.5 121 ARG B N 1
ATOM 2461 C CA . ARG B 1 121 ? 13.094 31.484 -3.299 1 92.5 121 ARG B CA 1
ATOM 2462 C C . ARG B 1 121 ? 13.133 32.281 -4.598 1 92.5 121 ARG B C 1
ATOM 2464 O O . ARG B 1 121 ? 12.367 33.25 -4.773 1 92.5 121 ARG B O 1
ATOM 2471 N N . PRO B 1 122 ? 14.125 31.891 -5.449 1 87.81 122 PRO B N 1
ATOM 2472 C CA . PRO B 1 122 ? 14.164 32.594 -6.738 1 87.81 122 PRO B CA 1
ATOM 2473 C C . PRO B 1 122 ? 13.039 32.156 -7.676 1 87.81 122 PRO B C 1
ATOM 2475 O O . PRO B 1 122 ? 12.625 31 -7.656 1 87.81 122 PRO B O 1
ATOM 2478 N N . ASP B 1 123 ? 12.453 33.094 -8.367 1 77.75 123 ASP B N 1
ATOM 2479 C CA . ASP B 1 123 ? 11.469 32.75 -9.383 1 77.75 123 ASP B CA 1
ATOM 2480 C C . ASP B 1 123 ? 12.141 32.281 -10.68 1 77.75 123 ASP B C 1
ATOM 2482 O O . ASP B 1 123 ? 13.352 32.062 -10.711 1 77.75 123 ASP B O 1
ATOM 2486 N N . ASN B 1 124 ? 11.227 31.922 -11.625 1 74.75 124 ASN B N 1
ATOM 2487 C CA . ASN B 1 124 ? 11.742 31.469 -12.906 1 74.75 124 ASN B CA 1
ATOM 2488 C C . ASN B 1 124 ? 12.672 32.5 -13.539 1 74.75 124 ASN B C 1
ATOM 2490 O O . ASN B 1 124 ? 13.547 32.156 -14.336 1 74.75 124 ASN B O 1
ATOM 2494 N N . ALA B 1 125 ? 12.508 33.75 -13.227 1 85.94 125 ALA B N 1
ATOM 2495 C CA . ALA B 1 125 ? 13.297 34.844 -13.797 1 85.94 125 ALA B CA 1
ATOM 2496 C C . ALA B 1 125 ? 14.492 35.188 -12.906 1 85.94 125 ALA B C 1
ATOM 2498 O O . ALA B 1 125 ? 15.219 36.156 -13.164 1 85.94 125 ALA B O 1
ATOM 2499 N N . GLY B 1 126 ? 14.664 34.469 -11.875 1 81.12 126 GLY B N 1
ATOM 2500 C CA . GLY B 1 126 ? 15.789 34.688 -10.984 1 81.12 126 GLY B CA 1
ATOM 2501 C C . GLY B 1 126 ? 15.523 35.75 -9.93 1 81.12 126 GLY B C 1
ATOM 2502 O O . GLY B 1 126 ? 16.422 36.125 -9.18 1 81.12 126 GLY B O 1
ATOM 2503 N N . ARG B 1 127 ? 14.359 36.281 -9.906 1 87.25 127 ARG B N 1
ATOM 2504 C CA . ARG B 1 127 ? 14.016 37.281 -8.914 1 87.25 127 ARG B CA 1
ATOM 2505 C C . ARG B 1 127 ? 13.578 36.625 -7.602 1 87.25 127 ARG B C 1
ATOM 2507 O O . ARG B 1 127 ? 12.891 35.625 -7.609 1 87.25 127 ARG B O 1
ATOM 2514 N N . ALA B 1 128 ? 13.984 37.312 -6.543 1 90.31 128 ALA B N 1
ATOM 2515 C CA . ALA B 1 128 ? 13.672 36.781 -5.219 1 90.31 128 ALA B CA 1
ATOM 2516 C C . ALA B 1 128 ? 12.195 36.969 -4.898 1 90.31 128 ALA B C 1
ATOM 2518 O O . ALA B 1 128 ? 11.648 38.062 -5 1 90.31 128 ALA B O 1
ATOM 2519 N N . THR B 1 129 ? 11.523 35.875 -4.652 1 91 129 THR B N 1
ATOM 2520 C CA . THR B 1 129 ? 10.125 35.906 -4.234 1 91 129 THR B CA 1
ATOM 2521 C C . THR B 1 129 ? 10 35.469 -2.775 1 91 129 THR B C 1
ATOM 2523 O O . THR B 1 129 ? 10.484 34.406 -2.393 1 91 129 THR B O 1
ATOM 2526 N N . HIS B 1 130 ? 9.438 36.406 -2.041 1 93.5 130 HIS B N 1
ATOM 2527 C CA . HIS B 1 130 ? 9.18 36.062 -0.645 1 93.5 130 HIS B CA 1
ATOM 2528 C C . HIS B 1 130 ? 7.988 35.125 -0.516 1 93.5 130 HIS B C 1
ATOM 2530 O O . HIS B 1 130 ? 7.012 35.25 -1.255 1 93.5 130 HIS B O 1
ATOM 2536 N N . GLY B 1 131 ? 8.219 34.094 0.397 1 95.25 131 GLY B N 1
ATOM 2537 C CA . GLY B 1 131 ? 7.137 33.156 0.615 1 95.25 131 GLY B CA 1
ATOM 2538 C C . GLY B 1 131 ? 7.23 32.438 1.947 1 95.25 131 GLY B C 1
ATOM 2539 O O . GLY B 1 131 ? 7.781 32.969 2.912 1 95.25 131 GLY B O 1
ATOM 2540 N N . THR B 1 132 ? 6.5 31.344 2.025 1 96.56 132 THR B N 1
ATOM 2541 C CA . THR B 1 132 ? 6.387 30.578 3.27 1 96.56 132 THR B CA 1
ATOM 2542 C C . THR B 1 132 ? 6.801 29.125 3.061 1 96.56 132 THR B C 1
ATOM 2544 O O . THR B 1 132 ? 6.391 28.5 2.082 1 96.56 132 THR B O 1
ATOM 2547 N N . LEU B 1 133 ? 7.68 28.656 3.91 1 97.56 133 LEU B N 1
ATOM 2548 C CA . LEU B 1 133 ? 7.949 27.234 3.992 1 97.56 133 LEU B CA 1
ATOM 2549 C C . LEU B 1 133 ? 7.043 26.562 5.02 1 97.56 133 LEU B C 1
ATOM 2551 O O . LEU B 1 133 ? 7.109 26.875 6.211 1 97.56 133 LEU B O 1
ATOM 2555 N N . LEU B 1 134 ? 6.176 25.734 4.488 1 97.94 134 LEU B N 1
ATOM 2556 C CA . LEU B 1 134 ? 5.293 24.922 5.328 1 97.94 134 LEU B CA 1
ATOM 2557 C C . LEU B 1 134 ? 5.895 23.547 5.594 1 97.94 134 LEU B C 1
ATOM 2559 O O . LEU B 1 134 ? 6.312 22.859 4.66 1 97.94 134 LEU B O 1
ATOM 2563 N N . CYS B 1 135 ? 5.996 23.188 6.863 1 97.81 135 CYS B N 1
ATOM 2564 C CA . CYS B 1 135 ? 6.516 21.875 7.246 1 97.81 135 CYS B CA 1
ATOM 2565 C C . CYS B 1 135 ? 5.48 21.094 8.047 1 97.81 135 CYS B C 1
ATOM 2567 O O . CYS B 1 135 ? 4.922 21.609 9.016 1 97.81 135 CYS B O 1
ATOM 2569 N N . ASP B 1 136 ? 5.195 19.891 7.574 1 98.12 136 ASP B N 1
ATOM 2570 C CA . ASP B 1 136 ? 4.332 18.969 8.289 1 98.12 136 ASP B CA 1
ATOM 2571 C C . ASP B 1 136 ? 5.137 17.797 8.867 1 98.12 136 ASP B C 1
ATOM 2573 O O . ASP B 1 136 ? 5.875 17.125 8.141 1 98.12 136 ASP B O 1
ATOM 2577 N N . GLU B 1 137 ? 5.051 17.656 10.164 1 98 137 GLU B N 1
ATOM 2578 C CA . GLU B 1 137 ? 5.656 16.531 10.867 1 98 137 GLU B CA 1
ATOM 2579 C C . GLU B 1 137 ? 4.598 15.68 11.562 1 98 137 GLU B C 1
ATOM 2581 O O . GLU B 1 137 ? 3.863 16.172 12.422 1 98 137 GLU B O 1
ATOM 2586 N N . VAL B 1 138 ? 4.512 14.375 11.188 1 97.38 138 VAL B N 1
ATOM 2587 C CA . VAL B 1 138 ? 3.531 13.469 11.766 1 97.38 138 VAL B CA 1
ATOM 2588 C C . VAL B 1 138 ? 4.246 12.336 12.492 1 97.38 138 VAL B C 1
ATOM 2590 O O . VAL B 1 138 ? 5.055 11.609 11.898 1 97.38 138 VAL B O 1
ATOM 2593 N N . ILE B 1 139 ? 4.027 12.25 13.797 1 96.62 139 ILE B N 1
ATOM 2594 C CA . ILE B 1 139 ? 4.441 11.094 14.586 1 96.62 139 ILE B CA 1
ATOM 2595 C C . ILE B 1 139 ? 3.258 10.156 14.781 1 96.62 139 ILE B C 1
ATOM 2597 O O . ILE B 1 139 ? 2.215 10.562 15.297 1 96.62 139 ILE B O 1
ATOM 2601 N N . TYR B 1 140 ? 3.412 8.883 14.281 1 95 140 TYR B N 1
ATOM 2602 C CA . TYR B 1 140 ? 2.248 8 14.336 1 95 140 TYR B CA 1
ATOM 2603 C C . TYR B 1 140 ? 2.65 6.59 14.734 1 95 140 TYR B C 1
ATOM 2605 O O . TYR B 1 140 ? 3.822 6.219 14.633 1 95 140 TYR B O 1
ATOM 2613 N N . GLU B 1 141 ? 1.741 5.945 15.359 1 92.06 141 GLU B N 1
ATOM 2614 C CA . GLU B 1 141 ? 1.766 4.504 15.578 1 92.06 141 GLU B CA 1
ATOM 2615 C C . GLU B 1 141 ? 0.64 3.811 14.82 1 92.06 141 GLU B C 1
ATOM 2617 O O . GLU B 1 141 ? -0.504 4.27 14.836 1 92.06 141 GLU B O 1
ATOM 2622 N N . SER B 1 142 ? 1.004 2.723 14.062 1 85.31 142 SER B N 1
ATOM 2623 C CA . SER B 1 142 ? 0.108 2.07 13.109 1 85.31 142 SER B CA 1
ATOM 2624 C C . SER B 1 142 ? -1.188 1.633 13.789 1 85.31 142 SER B C 1
ATOM 2626 O O . SER B 1 142 ? -1.202 1.34 14.984 1 85.31 142 SER B O 1
ATOM 2628 N N . PRO B 1 143 ? -2.25 1.741 12.867 1 82.06 143 PRO B N 1
ATOM 2629 C CA . PRO B 1 143 ? -3.529 1.256 13.398 1 82.06 143 PRO B CA 1
ATOM 2630 C C . PRO B 1 143 ? -3.447 -0.179 13.914 1 82.06 143 PRO B C 1
ATOM 2632 O O . PRO B 1 143 ? -2.615 -0.961 13.445 1 82.06 143 PRO B O 1
ATOM 2635 N N . LEU B 1 144 ? -4.207 -0.376 14.891 1 74.25 144 LEU B N 1
ATOM 2636 C CA . LEU B 1 144 ? -4.277 -1.722 15.445 1 74.25 144 LEU B CA 1
ATOM 2637 C C . LEU B 1 144 ? -5.641 -2.352 15.18 1 74.25 144 LEU B C 1
ATOM 2639 O O . LEU B 1 144 ? -6.551 -1.684 14.68 1 74.25 144 LEU B O 1
ATOM 2643 N N . GLY B 1 145 ? -5.754 -3.586 15.328 1 78.5 145 GLY B N 1
ATOM 2644 C CA . GLY B 1 145 ? -7.027 -4.281 15.25 1 78.5 145 GLY B CA 1
ATOM 2645 C C . GLY B 1 145 ? -7.531 -4.441 13.828 1 78.5 145 GLY B C 1
ATOM 2646 O O . GLY B 1 145 ? -6.758 -4.77 12.922 1 78.5 145 GLY B O 1
ATOM 2647 N N . LYS B 1 146 ? -8.766 -4.191 13.625 1 78.81 146 LYS B N 1
ATOM 2648 C CA . LYS B 1 146 ? -9.414 -4.453 12.344 1 78.81 146 LYS B CA 1
ATOM 2649 C C . LYS B 1 146 ? -8.906 -3.502 11.266 1 78.81 146 LYS B C 1
ATOM 2651 O O . LYS B 1 146 ? -8.773 -3.889 10.102 1 78.81 146 LYS B O 1
ATOM 2656 N N . LEU B 1 147 ? -8.641 -2.289 11.633 1 80.5 147 LEU B N 1
ATOM 2657 C CA . LEU B 1 147 ? -8.164 -1.309 10.664 1 80.5 147 LEU B CA 1
ATOM 2658 C C . LEU B 1 147 ? -6.742 -1.636 10.219 1 80.5 147 LEU B C 1
ATOM 2660 O O . LEU B 1 147 ? -6.398 -1.463 9.047 1 80.5 147 LEU B O 1
ATOM 2664 N N . GLY B 1 148 ? -6.004 -2.098 11.156 1 80.5 148 GLY B N 1
ATOM 2665 C CA . GLY B 1 148 ? -4.668 -2.549 10.812 1 80.5 148 GLY B CA 1
ATOM 2666 C C . GLY B 1 148 ? -4.664 -3.75 9.883 1 80.5 148 GLY B C 1
ATOM 2667 O O . GLY B 1 148 ? -3.857 -3.82 8.953 1 80.5 148 GLY B O 1
ATOM 2668 N N . GLU B 1 149 ? -5.57 -4.621 10.164 1 82.44 149 GLU B N 1
ATOM 2669 C CA . GLU B 1 149 ? -5.707 -5.809 9.328 1 82.44 149 GLU B CA 1
ATOM 2670 C C . GLU B 1 149 ? -6.141 -5.441 7.914 1 82.44 149 GLU B C 1
ATOM 2672 O O . GLU B 1 149 ? -5.672 -6.039 6.941 1 82.44 149 GLU B O 1
ATOM 2677 N N . LEU B 1 150 ? -6.973 -4.5 7.918 1 82 150 LEU B N 1
ATOM 2678 C CA . LEU B 1 150 ? -7.438 -4.043 6.613 1 82 150 LEU B CA 1
ATOM 2679 C C . LEU B 1 150 ? -6.301 -3.408 5.82 1 82 150 LEU B C 1
ATOM 2681 O O . LEU B 1 150 ? -6.168 -3.65 4.617 1 82 150 LEU B O 1
ATOM 2685 N N . ALA B 1 151 ? -5.551 -2.598 6.488 1 82.06 151 ALA B N 1
ATOM 2686 C CA . ALA B 1 151 ? -4.406 -1.972 5.828 1 82.06 151 ALA B CA 1
ATOM 2687 C C . ALA B 1 151 ? -3.445 -3.023 5.285 1 82.06 151 ALA B C 1
ATOM 2689 O O . ALA B 1 151 ? -2.953 -2.902 4.16 1 82.06 151 ALA B O 1
ATOM 2690 N N . ARG B 1 152 ? -3.199 -3.973 6.07 1 82.94 152 ARG B N 1
ATOM 2691 C CA . ARG B 1 152 ? -2.326 -5.074 5.672 1 82.94 152 ARG B CA 1
ATOM 2692 C C . ARG B 1 152 ? -2.887 -5.801 4.453 1 82.94 152 ARG B C 1
ATOM 2694 O O . ARG B 1 152 ? -2.158 -6.062 3.492 1 82.94 152 ARG B O 1
ATOM 2701 N N . TYR B 1 153 ? -4.141 -6.105 4.469 1 84.25 153 TYR B N 1
ATOM 2702 C CA . TYR B 1 153 ? -4.828 -6.793 3.379 1 84.25 153 TYR B CA 1
ATOM 2703 C C . TYR B 1 153 ? -4.734 -5.992 2.086 1 84.25 153 TYR B C 1
ATOM 2705 O O . TYR B 1 153 ? -4.402 -6.539 1.032 1 84.25 153 TYR B O 1
ATOM 2713 N N . LEU B 1 154 ? -4.988 -4.691 2.209 1 83.62 154 LEU B N 1
ATOM 2714 C CA . LEU B 1 154 ? -4.988 -3.844 1.022 1 83.62 154 LEU B CA 1
ATOM 2715 C C . LEU B 1 154 ? -3.584 -3.738 0.433 1 83.62 154 LEU B C 1
ATOM 2717 O O . LEU B 1 154 ? -3.418 -3.74 -0.789 1 83.62 154 LEU B O 1
ATOM 2721 N N . PHE B 1 155 ? -2.611 -3.68 1.34 1 84.06 155 PHE B N 1
ATOM 2722 C CA . PHE B 1 155 ? -1.227 -3.631 0.885 1 84.06 155 PHE B CA 1
ATOM 2723 C C . PHE B 1 155 ? -0.843 -4.926 0.177 1 84.06 155 PHE B C 1
ATOM 2725 O O . PHE B 1 155 ? -0.287 -4.895 -0.923 1 84.06 155 PHE B O 1
ATOM 2732 N N . ILE B 1 156 ? -1.134 -6.031 0.709 1 86.44 156 ILE B N 1
ATOM 2733 C CA . ILE B 1 156 ? -0.751 -7.328 0.163 1 86.44 156 ILE B CA 1
ATOM 2734 C C . ILE B 1 156 ? -1.473 -7.562 -1.162 1 86.44 156 ILE B C 1
ATOM 2736 O O . ILE B 1 156 ? -0.864 -8.016 -2.135 1 86.44 156 ILE B O 1
ATOM 2740 N N . ASN B 1 157 ? -2.766 -7.227 -1.18 1 87.31 157 ASN B N 1
ATOM 2741 C CA . ASN B 1 157 ? -3.535 -7.414 -2.404 1 87.31 157 ASN B CA 1
ATOM 2742 C C . ASN B 1 157 ? -2.973 -6.578 -3.553 1 87.31 157 ASN B C 1
ATOM 2744 O O . ASN B 1 157 ? -2.885 -7.055 -4.688 1 87.31 157 ASN B O 1
ATOM 2748 N N . ARG B 1 158 ? -2.613 -5.406 -3.244 1 86.88 158 ARG B N 1
ATOM 2749 C CA . ARG B 1 158 ? -1.997 -4.555 -4.258 1 86.88 158 ARG B CA 1
ATOM 2750 C C . ARG B 1 158 ? -0.667 -5.137 -4.723 1 86.88 158 ARG B C 1
ATOM 2752 O O . ARG B 1 158 ? -0.372 -5.145 -5.922 1 86.88 158 ARG B O 1
ATOM 2759 N N . GLN B 1 159 ? 0.118 -5.555 -3.803 1 86.5 159 GLN B N 1
ATOM 2760 C CA . GLN B 1 159 ? 1.404 -6.156 -4.137 1 86.5 159 GLN B CA 1
ATOM 2761 C C . GLN B 1 159 ? 1.223 -7.398 -5.008 1 86.5 159 GLN B C 1
ATOM 2763 O O . GLN B 1 159 ? 1.972 -7.605 -5.965 1 86.5 159 GLN B O 1
ATOM 2768 N N . LEU B 1 160 ? 0.233 -8.227 -4.695 1 91.06 160 LEU B N 1
ATOM 2769 C CA . LEU B 1 160 ? -0.043 -9.422 -5.488 1 91.06 160 LEU B CA 1
ATOM 2770 C C . LEU B 1 160 ? -0.462 -9.047 -6.906 1 91.06 160 LEU B C 1
ATOM 2772 O O . LEU B 1 160 ? 0.001 -9.656 -7.875 1 91.06 160 LEU B O 1
ATOM 2776 N N . ARG B 1 161 ? -1.335 -8.07 -7.016 1 92.19 161 ARG B N 1
ATOM 2777 C CA . ARG B 1 161 ? -1.77 -7.613 -8.336 1 92.19 161 ARG B CA 1
ATOM 2778 C C . ARG B 1 161 ? -0.583 -7.156 -9.172 1 92.19 161 ARG B C 1
ATOM 2780 O O . ARG B 1 161 ? -0.466 -7.523 -10.344 1 92.19 161 ARG B O 1
ATOM 2787 N N . ASN B 1 162 ? 0.291 -6.418 -8.547 1 89.69 162 ASN B N 1
ATOM 2788 C CA . ASN B 1 162 ? 1.464 -5.918 -9.258 1 89.69 162 ASN B CA 1
ATOM 2789 C C . ASN B 1 162 ? 2.41 -7.055 -9.641 1 89.69 162 ASN B C 1
ATOM 2791 O O . ASN B 1 162 ? 2.928 -7.082 -10.766 1 89.69 162 ASN B O 1
ATOM 2795 N N . THR B 1 163 ? 2.664 -7.938 -8.742 1 90.81 163 THR B N 1
ATOM 2796 C CA . THR B 1 163 ? 3.578 -9.055 -8.977 1 90.81 163 THR B CA 1
ATOM 2797 C C . THR B 1 163 ? 3.061 -9.953 -10.086 1 90.81 163 THR B C 1
ATOM 2799 O O . THR B 1 163 ? 3.818 -10.352 -10.977 1 90.81 163 THR B O 1
ATOM 2802 N N . PHE B 1 164 ? 1.771 -10.25 -10.047 1 94.06 164 PHE B N 1
ATOM 2803 C CA . PHE B 1 164 ? 1.227 -11.141 -11.062 1 94.06 164 PHE B CA 1
ATOM 2804 C C . PHE B 1 164 ? 1.114 -10.43 -12.398 1 94.06 164 PHE B C 1
ATOM 2806 O O . PHE B 1 164 ? 1.27 -11.055 -13.453 1 94.06 164 PHE B O 1
ATOM 2813 N N . ALA B 1 165 ? 0.881 -9.133 -12.438 1 93 165 ALA B N 1
ATOM 2814 C CA . ALA B 1 165 ? 0.937 -8.383 -13.688 1 93 165 ALA B CA 1
ATOM 2815 C C . ALA B 1 165 ? 2.326 -8.461 -14.312 1 93 165 ALA B C 1
ATOM 2817 O O . ALA B 1 165 ? 2.457 -8.641 -15.523 1 93 165 ALA B O 1
ATOM 2818 N N . TYR B 1 166 ? 3.285 -8.297 -13.484 1 92.38 166 TYR B N 1
ATOM 2819 C CA . TYR B 1 166 ? 4.66 -8.438 -13.953 1 92.38 166 TYR B CA 1
ATOM 2820 C C . TYR B 1 166 ? 4.906 -9.844 -14.492 1 92.38 166 TYR B C 1
ATOM 2822 O O . TYR B 1 166 ? 5.469 -10 -15.578 1 92.38 166 TYR B O 1
ATOM 2830 N N . ARG B 1 167 ? 4.488 -10.82 -13.75 1 93.44 167 ARG B N 1
ATOM 2831 C CA . ARG B 1 167 ? 4.648 -12.219 -14.148 1 93.44 167 ARG B CA 1
ATOM 2832 C C . ARG B 1 167 ? 3.994 -12.484 -15.5 1 93.44 167 ARG B C 1
ATOM 2834 O O . ARG B 1 167 ? 4.57 -13.164 -16.344 1 93.44 167 ARG B O 1
ATOM 2841 N N . GLN B 1 168 ? 2.828 -11.953 -15.688 1 94.88 168 GLN B N 1
ATOM 2842 C CA . GLN B 1 168 ? 2.098 -12.141 -16.938 1 94.88 168 GLN B CA 1
ATOM 2843 C C . GLN B 1 168 ? 2.826 -11.484 -18.109 1 94.88 168 GLN B C 1
ATOM 2845 O O . GLN B 1 168 ? 2.924 -12.062 -19.188 1 94.88 168 GLN B O 1
ATOM 2850 N N . THR B 1 169 ? 3.359 -10.359 -17.844 1 92.81 169 THR B N 1
ATOM 2851 C CA . THR B 1 169 ? 4.145 -9.672 -18.859 1 92.81 169 THR B CA 1
ATOM 2852 C C . THR B 1 169 ? 5.395 -10.469 -19.219 1 92.81 169 THR B C 1
ATOM 2854 O O . THR B 1 169 ? 5.703 -10.656 -20.391 1 92.81 169 THR B O 1
ATOM 2857 N N . GLN B 1 170 ? 6.062 -10.938 -18.188 1 92.88 170 GLN B N 1
ATOM 2858 C CA . GLN B 1 170 ? 7.289 -11.695 -18.406 1 92.88 170 GLN B CA 1
ATOM 2859 C C . GLN B 1 170 ? 7 -13.016 -19.109 1 92.88 170 GLN B C 1
ATOM 2861 O O . GLN B 1 170 ? 7.766 -13.445 -19.984 1 92.88 170 GLN B O 1
ATOM 2866 N N . ALA B 1 171 ? 5.926 -13.656 -18.719 1 93.38 171 ALA B N 1
ATOM 2867 C CA . ALA B 1 171 ? 5.551 -14.914 -19.359 1 93.38 171 ALA B CA 1
ATOM 2868 C C . ALA B 1 171 ? 5.34 -14.719 -20.859 1 93.38 171 ALA B C 1
ATOM 2870 O O . ALA B 1 171 ? 5.801 -15.523 -21.672 1 93.38 171 ALA B O 1
ATOM 2871 N N . SER B 1 172 ? 4.684 -13.664 -21.219 1 92.44 172 SER B N 1
ATOM 2872 C CA . SER B 1 172 ? 4.441 -13.359 -22.625 1 92.44 172 SER B CA 1
ATOM 2873 C C . SER B 1 172 ? 5.75 -13.117 -23.375 1 92.44 172 SER B C 1
ATOM 2875 O O . SER B 1 172 ? 5.859 -13.422 -24.562 1 92.44 172 SER B O 1
ATOM 2877 N N . LYS B 1 173 ? 6.75 -12.672 -22.672 1 90.75 173 LYS B N 1
ATOM 2878 C CA . LYS B 1 173 ? 8.039 -12.367 -23.281 1 90.75 173 LYS B CA 1
ATOM 2879 C C . LYS B 1 173 ? 8.906 -13.617 -23.406 1 90.75 173 LYS B C 1
ATOM 2881 O O . LYS B 1 173 ? 9.68 -13.75 -24.359 1 90.75 173 LYS B O 1
ATOM 2886 N N . LEU B 1 174 ? 8.781 -14.461 -22.469 1 90 174 LEU B N 1
ATOM 2887 C CA . LEU B 1 174 ? 9.727 -15.562 -22.344 1 90 174 LEU B CA 1
ATOM 2888 C C . LEU B 1 174 ? 9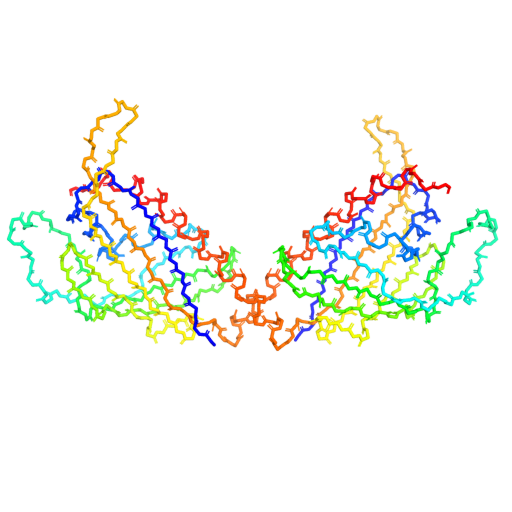.211 -16.812 -23.047 1 90 174 LEU B C 1
ATOM 2890 O O . LEU B 1 174 ? 10 -17.609 -23.547 1 90 174 LEU B O 1
ATOM 2894 N N . LEU B 1 175 ? 7.941 -16.984 -23.141 1 88.94 175 LEU B N 1
ATOM 2895 C CA . LEU B 1 175 ? 7.344 -18.203 -23.656 1 88.94 175 LEU B CA 1
ATOM 2896 C C . LEU B 1 175 ? 7.73 -18.438 -25.109 1 88.94 175 LEU B C 1
ATOM 2898 O O . LEU B 1 175 ? 7.98 -19.562 -25.531 1 88.94 175 LEU B O 1
ATOM 2902 N N . PRO B 1 176 ? 7.762 -17.281 -25.891 1 82.31 176 PRO B N 1
ATOM 2903 C CA . PRO B 1 176 ? 8.164 -17.484 -27.281 1 82.31 176 PRO B CA 1
ATOM 2904 C C . PRO B 1 176 ? 9.555 -18.094 -27.406 1 82.31 176 PRO B C 1
ATOM 2906 O O . PRO B 1 176 ? 9.906 -18.625 -28.469 1 82.31 176 PRO B O 1
ATOM 2909 N N . PHE B 1 177 ? 10.336 -18.094 -26.391 1 73.19 177 PHE B N 1
ATOM 2910 C CA . PHE B 1 177 ? 11.719 -18.547 -26.484 1 73.19 177 PHE B CA 1
ATOM 2911 C C . PHE B 1 177 ? 11.875 -19.922 -25.828 1 73.19 177 PHE B C 1
ATOM 2913 O O . PHE B 1 177 ? 12.992 -20.406 -25.641 1 73.19 177 PHE B O 1
ATOM 2920 N N . ILE B 1 178 ? 10.781 -20.531 -25.406 1 64.44 178 ILE B N 1
ATOM 2921 C CA . ILE B 1 178 ? 10.836 -21.891 -24.875 1 64.44 178 ILE B CA 1
ATOM 2922 C C . ILE B 1 178 ? 11.008 -22.875 -26.016 1 64.44 178 ILE B C 1
ATOM 2924 O O . ILE B 1 178 ? 10.258 -22.844 -27 1 64.44 178 ILE B O 1
ATOM 2928 N N . PRO B 1 179 ? 12.18 -23.656 -25.984 1 56.59 179 PRO B N 1
ATOM 2929 C CA . PRO B 1 179 ? 12.438 -24.594 -27.094 1 56.59 179 PRO B CA 1
ATOM 2930 C C . PRO B 1 179 ? 11.359 -25.656 -27.219 1 56.59 179 PRO B C 1
ATOM 2932 O O . PRO B 1 179 ? 10.68 -25.984 -26.234 1 56.59 179 PRO B O 1
#

pLDDT: mean 88.69, std 9.9, range [50.34, 98.38]

Solvent-accessible surface area (backbone atoms only — not comparable to full-atom values): 19182 Å² total; per-residue (Å²): 119,76,44,76,50,76,51,73,48,81,40,84,43,56,39,59,58,56,40,48,51,71,33,14,68,84,46,48,48,70,38,42,63,70,70,25,59,47,42,79,74,45,74,47,76,31,74,75,68,80,75,64,88,89,48,73,81,58,84,63,66,49,55,24,48,70,10,34,40,29,31,33,28,25,89,44,81,82,46,91,57,68,46,61,38,29,33,31,24,78,39,64,41,91,61,37,34,39,26,38,34,57,76,43,49,73,45,72,36,43,37,38,36,43,35,45,38,80,40,72,43,65,44,98,86,64,46,81,38,70,16,16,36,37,36,42,40,34,40,34,22,68,38,58,68,71,60,28,50,48,44,33,50,53,39,50,52,50,50,49,53,53,47,51,50,48,22,52,53,38,47,68,64,48,55,82,70,60,129,121,77,46,78,48,76,51,74,46,80,41,84,42,56,39,59,57,56,39,47,53,70,33,14,67,84,46,50,48,69,37,43,64,71,69,26,60,47,41,80,74,45,75,48,76,30,74,76,68,79,72,64,87,90,48,74,82,59,85,62,67,47,56,24,48,70,9,33,42,28,33,33,27,25,89,44,81,84,47,92,57,69,48,60,37,28,33,31,23,77,38,63,42,91,59,37,37,39,26,38,33,56,75,43,49,74,45,72,35,42,36,39,36,41,35,43,38,79,40,70,44,65,44,99,85,64,46,80,38,70,17,16,36,37,36,40,40,35,40,36,21,69,36,58,67,69,61,26,49,48,45,34,50,54,38,50,52,50,50,49,53,51,48,51,51,48,23,52,53,38,45,69,66,48,55,80,70,59,130

Nearest PDB structures (foldseek):
  3oji-assembly1_A  TM=6.515E-01  e=2.152E-06  Arabidopsis thaliana
  5jo2-assembly1_A  TM=6.313E-01  e=1.829E-06  Arabidopsis thaliana
  3klx-assembly1_A  TM=6.377E-01  e=5.694E-06  Arabidopsis thaliana
  3oji-assembly1_B  TM=6.313E-01  e=7.069E-06  Arabidopsis thaliana
  3q64-assembly1_A-2  TM=4.783E-01  e=1.000E-04  Mesorhizobium loti

Organism: NCBI:txid570835